Protein AF-A0A1L8MMV0-F1 (afdb_monomer)

Sequence (310 aa):
MKRKIFYLLPLNLLLIACTSPAQNTTNSSNKTDKILKTKTNSSSKQKNALQTKNQKKNEELYADILANYPNQYYSRSHAFCDINHDGIDELIIGKADFAEALYYLVNEQPTLLASSIVASAGGNRQGFTIFEDGKVLSSQWSSLSPMAESKVYQIPDNGGQAKIVASDEQYNIHDNDLSQVGITNTQTLNLAALTWLPAKTQASQSENPSAENPSPTNPSTEAYQTDVFPSAWQSDTKLRDGFYISFIENTEAADTHISQMTNMKETDVVVLPNGQAHAFLDWIRQTAPDGTTKNGLESNYQYWLENVKK

Nearest PDB structures (foldseek):
  5uam-assembly2_B  TM=3.014E-01  e=3.110E+00  Pseudoalteromonas sp. PLSV
  5uas-assembly2_B  TM=3.610E-01  e=5.436E+00  Pseudoalteromonas sp. PLSV

Structure (mmCIF, N/CA/C/O backbone):
data_AF-A0A1L8MMV0-F1
#
_entry.id   AF-A0A1L8MMV0-F1
#
loop_
_atom_site.group_PDB
_atom_site.id
_atom_site.type_symbol
_atom_site.label_atom_id
_atom_site.label_alt_id
_atom_site.label_comp_id
_atom_site.label_asym_id
_atom_site.label_entity_id
_atom_site.label_seq_id
_atom_site.pdbx_PDB_ins_code
_atom_site.Cartn_x
_atom_site.Cartn_y
_atom_site.Cartn_z
_atom_site.occupancy
_atom_site.B_iso_or_equiv
_atom_site.auth_seq_id
_atom_site.auth_comp_id
_atom_site.auth_asym_id
_atom_site.auth_atom_id
_atom_site.pdbx_PDB_model_num
ATOM 1 N N . MET A 1 1 ? 31.377 -2.016 53.555 1.00 44.31 1 MET A N 1
ATOM 2 C CA . MET A 1 1 ? 30.012 -1.993 54.127 1.00 44.31 1 MET A CA 1
ATOM 3 C C . MET A 1 1 ? 28.995 -1.667 53.039 1.00 44.31 1 MET A C 1
ATOM 5 O O . MET A 1 1 ? 28.848 -0.507 52.693 1.00 44.31 1 MET A O 1
ATOM 9 N N . LYS A 1 2 ? 28.324 -2.682 52.484 1.00 37.88 2 LYS A N 1
ATOM 10 C CA . LYS A 1 2 ? 27.044 -2.576 51.761 1.00 37.88 2 LYS A CA 1
ATOM 11 C C . LYS A 1 2 ? 26.313 -3.899 52.015 1.00 37.88 2 LYS A C 1
ATOM 13 O O . LYS A 1 2 ? 26.759 -4.941 51.545 1.00 37.88 2 LYS A O 1
ATOM 18 N N . ARG A 1 3 ? 25.288 -3.877 52.873 1.00 35.72 3 ARG A N 1
ATOM 19 C CA . ARG A 1 3 ? 24.469 -5.049 53.222 1.00 35.72 3 ARG A CA 1
ATOM 20 C C . ARG A 1 3 ? 23.542 -5.357 52.043 1.00 35.72 3 ARG A C 1
ATOM 22 O O . ARG A 1 3 ? 22.727 -4.516 51.686 1.00 35.72 3 ARG A O 1
ATOM 29 N N . LYS A 1 4 ? 23.685 -6.542 51.443 1.00 38.91 4 LYS A N 1
ATOM 30 C CA . LYS A 1 4 ? 22.712 -7.116 50.505 1.00 38.91 4 LYS A CA 1
ATOM 31 C C . LYS A 1 4 ? 21.657 -7.851 51.332 1.00 38.91 4 LYS A C 1
ATOM 33 O O . LYS A 1 4 ? 22.003 -8.757 52.084 1.00 38.91 4 LYS A O 1
ATOM 38 N N . ILE A 1 5 ? 20.406 -7.415 51.239 1.00 49.16 5 ILE A N 1
ATOM 39 C CA . ILE A 1 5 ? 19.260 -8.064 51.880 1.00 49.16 5 ILE A CA 1
ATOM 40 C C . ILE A 1 5 ? 18.741 -9.128 50.909 1.00 49.16 5 ILE A C 1
ATOM 42 O O . ILE A 1 5 ? 18.321 -8.809 49.801 1.00 49.16 5 ILE A O 1
ATOM 46 N N . PHE A 1 6 ? 18.833 -10.390 51.329 1.00 33.72 6 PHE A N 1
ATOM 47 C CA . PHE A 1 6 ? 18.152 -11.530 50.722 1.00 33.72 6 PHE A CA 1
ATOM 48 C C . PHE A 1 6 ? 16.671 -11.479 51.112 1.00 33.72 6 PHE A C 1
ATOM 50 O O . PHE A 1 6 ? 16.370 -11.417 52.303 1.00 33.72 6 PHE A O 1
ATOM 57 N N . TYR A 1 7 ? 15.762 -11.560 50.140 1.00 33.59 7 TYR A N 1
ATOM 58 C CA . TYR A 1 7 ? 14.366 -11.913 50.401 1.00 33.59 7 TYR A CA 1
ATOM 59 C C . TYR A 1 7 ? 14.099 -13.327 49.886 1.00 33.59 7 TYR A C 1
ATOM 61 O O . TYR A 1 7 ? 14.178 -13.607 48.692 1.00 33.59 7 TYR A O 1
ATOM 69 N N . LEU A 1 8 ? 13.842 -14.209 50.850 1.00 29.69 8 LEU A N 1
ATOM 70 C CA . LEU A 1 8 ? 13.370 -15.579 50.707 1.00 29.69 8 LEU A CA 1
ATOM 71 C C . LEU A 1 8 ? 11.849 -15.579 50.495 1.00 29.69 8 LEU A C 1
ATOM 73 O O . LEU A 1 8 ? 11.111 -14.910 51.217 1.00 29.69 8 LEU A O 1
ATOM 77 N N . LEU A 1 9 ? 11.414 -16.369 49.517 1.00 31.11 9 LEU A N 1
ATOM 78 C CA . LEU A 1 9 ? 10.031 -16.766 49.255 1.00 31.11 9 LEU A CA 1
ATOM 79 C C . LEU A 1 9 ? 9.467 -17.602 50.424 1.00 31.11 9 LEU A C 1
ATOM 81 O O . LEU A 1 9 ? 10.198 -18.448 50.945 1.00 31.11 9 LEU A O 1
ATOM 85 N N . PRO A 1 10 ? 8.157 -17.515 50.720 1.00 36.72 10 PRO A N 1
ATOM 86 C CA . PRO A 1 10 ? 7.435 -18.684 51.200 1.00 36.72 10 PRO A CA 1
ATOM 87 C C . PRO A 1 10 ? 6.373 -19.158 50.200 1.00 36.72 10 PRO A C 1
ATOM 89 O O . PRO A 1 10 ? 5.468 -18.437 49.784 1.00 36.72 10 PRO A O 1
ATOM 92 N N . LEU A 1 11 ? 6.540 -20.432 49.862 1.00 28.92 11 LEU A N 1
ATOM 93 C CA . LEU A 1 11 ? 5.623 -21.370 49.233 1.00 28.92 11 LEU A CA 1
ATOM 94 C C . LEU A 1 11 ? 4.359 -21.548 50.096 1.00 28.92 11 LEU A C 1
ATOM 96 O O . LEU A 1 11 ? 4.478 -21.799 51.293 1.00 28.92 11 LEU A O 1
ATOM 100 N N . ASN A 1 12 ? 3.168 -21.504 49.495 1.00 33.19 12 ASN A N 1
ATOM 101 C CA . ASN A 1 12 ? 1.961 -22.091 50.082 1.00 33.19 12 ASN A CA 1
ATOM 102 C C . ASN A 1 12 ? 1.292 -23.011 49.057 1.00 33.19 12 ASN A C 1
ATOM 104 O O . ASN A 1 12 ? 0.795 -22.576 48.022 1.00 33.19 12 ASN A O 1
ATOM 108 N N . LEU A 1 13 ? 1.335 -24.300 49.383 1.00 31.81 13 LEU A N 1
ATOM 109 C CA . LEU A 1 13 ? 0.700 -25.419 48.708 1.00 31.81 13 LEU A CA 1
ATOM 110 C C . LEU A 1 13 ? -0.523 -25.808 49.551 1.00 31.81 13 LEU A C 1
ATOM 112 O O . LEU A 1 13 ? -0.368 -26.054 50.746 1.00 31.81 13 LEU A O 1
ATOM 116 N N . LEU A 1 14 ? -1.710 -25.915 48.951 1.00 32.50 14 LEU A N 1
ATOM 117 C CA . LEU A 1 14 ? -2.819 -26.658 49.553 1.00 32.50 14 LEU A CA 1
ATOM 118 C C . LEU A 1 14 ? -3.436 -27.589 48.503 1.00 32.50 14 LEU A C 1
ATOM 120 O O . LEU A 1 14 ? -4.076 -27.154 47.551 1.00 32.50 14 LEU A O 1
ATOM 124 N N . LEU A 1 15 ? -3.188 -28.884 48.696 1.00 31.45 15 LEU A N 1
ATOM 125 C CA . LEU A 1 15 ? -3.858 -30.013 48.058 1.00 31.45 15 LEU A CA 1
ATOM 126 C C . LEU A 1 15 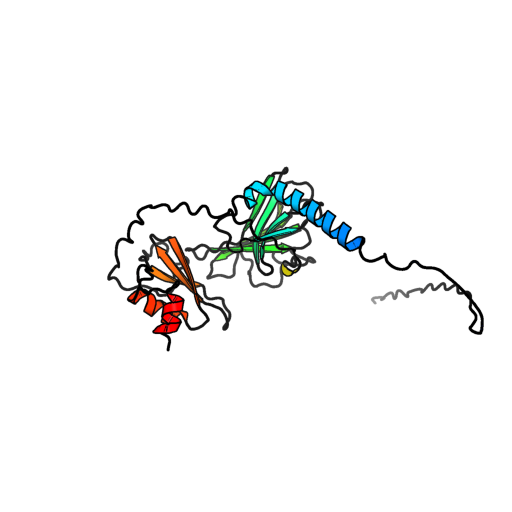? -5.048 -30.424 48.930 1.00 31.45 15 LEU A C 1
ATOM 128 O O . LEU A 1 15 ? -4.883 -30.577 50.138 1.00 31.45 15 LEU A O 1
ATOM 132 N N . ILE A 1 16 ? -6.193 -30.720 48.314 1.00 36.09 16 ILE A N 1
ATOM 133 C CA . ILE A 1 16 ? -7.154 -31.683 48.865 1.00 36.09 16 ILE A CA 1
ATOM 134 C C . ILE A 1 16 ? -7.522 -32.666 47.754 1.00 36.09 16 ILE A C 1
ATOM 136 O O . ILE A 1 16 ? -7.992 -32.284 46.685 1.00 36.09 16 ILE A O 1
ATOM 140 N N . ALA A 1 17 ? -7.269 -33.938 48.047 1.00 30.42 17 ALA A N 1
ATOM 141 C CA . ALA A 1 17 ? -7.649 -35.117 47.289 1.00 30.42 17 ALA A CA 1
ATOM 142 C C . ALA A 1 17 ? -8.754 -35.872 48.045 1.00 30.42 17 ALA A C 1
ATOM 144 O O . ALA A 1 17 ? -8.750 -35.853 49.271 1.00 30.42 17 ALA A O 1
ATOM 145 N N . CYS A 1 18 ? -9.607 -36.597 47.316 1.00 28.06 18 CYS A N 1
ATOM 146 C CA . CYS A 1 18 ? -10.287 -37.837 47.734 1.00 28.06 18 CYS A CA 1
ATOM 147 C C . CYS A 1 18 ? -10.508 -38.657 46.442 1.00 28.06 18 CYS A C 1
ATOM 149 O O . CYS A 1 18 ? -11.201 -38.187 45.545 1.00 28.06 18 CYS A O 1
ATOM 151 N N . THR A 1 19 ? -9.647 -39.630 46.120 1.00 30.36 19 THR A N 1
ATOM 152 C CA . THR A 1 19 ? -9.703 -41.081 46.436 1.00 30.36 19 THR A CA 1
ATOM 153 C C . THR A 1 19 ? -10.743 -41.901 45.645 1.00 30.36 19 THR A C 1
ATOM 155 O O . THR A 1 19 ? -11.949 -41.718 45.758 1.00 30.36 19 THR A O 1
ATOM 158 N N . SER A 1 20 ? -10.206 -42.832 44.844 1.00 37.84 20 SER A N 1
ATOM 159 C CA . SER A 1 20 ? -10.838 -43.882 44.011 1.00 37.84 20 SER A CA 1
ATOM 160 C C . SER A 1 20 ? -11.313 -45.101 44.852 1.00 37.84 20 SER A C 1
ATOM 162 O O . SER A 1 20 ? -11.036 -45.096 46.054 1.00 37.84 20 SER A O 1
ATOM 164 N N . PRO A 1 21 ? -11.951 -46.176 44.298 1.00 35.28 21 PRO A N 1
ATOM 165 C CA . PRO A 1 21 ? -11.226 -47.165 43.466 1.00 35.28 21 PRO A CA 1
ATOM 166 C C . PRO A 1 21 ? -12.006 -47.943 42.362 1.00 35.28 21 PRO A C 1
ATOM 168 O O . PRO A 1 21 ? -13.195 -48.212 42.453 1.00 35.28 21 PRO A O 1
ATOM 171 N N . ALA A 1 22 ? -11.224 -48.340 41.345 1.00 28.59 22 ALA A N 1
ATOM 172 C CA . ALA A 1 22 ? -11.123 -49.638 40.645 1.00 28.59 22 ALA A CA 1
ATOM 173 C C . ALA A 1 22 ? -12.346 -50.416 40.074 1.00 28.59 22 ALA A C 1
ATOM 175 O O . ALA A 1 22 ? -13.148 -50.988 40.796 1.00 28.59 22 ALA A O 1
ATOM 176 N N . GLN A 1 23 ? -12.322 -50.536 38.734 1.00 26.62 23 GLN A N 1
ATOM 177 C CA . GLN A 1 23 ? -12.350 -51.733 37.855 1.00 26.62 23 GLN A CA 1
ATOM 178 C C . GLN A 1 23 ? -13.329 -52.923 38.049 1.00 26.62 23 GLN A C 1
ATOM 180 O O . GLN A 1 23 ? -13.293 -53.609 39.060 1.00 26.62 23 GLN A O 1
ATOM 185 N N . ASN A 1 24 ? -13.983 -53.256 36.911 1.00 25.77 24 ASN A N 1
ATOM 186 C CA . ASN A 1 24 ? -14.279 -54.583 36.310 1.00 25.77 24 ASN A CA 1
ATOM 187 C C . ASN A 1 24 ? -15.136 -55.577 37.137 1.00 25.77 24 ASN A C 1
ATOM 189 O O . ASN A 1 24 ? -14.812 -55.917 38.259 1.00 25.77 24 ASN A O 1
ATOM 193 N N . THR A 1 25 ? -16.213 -56.205 36.644 1.00 23.14 25 THR A N 1
ATOM 194 C CA . THR A 1 25 ? -16.350 -56.958 35.384 1.00 23.14 25 THR A CA 1
ATOM 195 C C . THR A 1 25 ? -17.800 -57.473 35.235 1.00 23.14 25 THR A C 1
ATOM 197 O O . THR A 1 25 ? -18.485 -57.716 36.224 1.00 23.14 25 THR A O 1
ATOM 200 N N . THR A 1 26 ? -18.173 -57.753 33.979 1.00 22.88 26 THR A N 1
ATOM 201 C CA . THR A 1 26 ? -19.131 -58.767 33.466 1.00 22.88 26 THR A CA 1
ATOM 202 C C . THR A 1 26 ? -20.664 -58.612 33.552 1.00 22.88 26 THR A C 1
ATOM 204 O O . THR A 1 26 ? -21.280 -58.725 34.601 1.00 22.88 26 THR A O 1
ATOM 207 N N . ASN A 1 27 ? -21.226 -58.612 32.330 1.00 24.19 27 ASN A N 1
ATOM 208 C CA . ASN A 1 27 ? -22.403 -59.343 31.833 1.00 24.19 27 ASN A CA 1
ATOM 209 C C . ASN A 1 27 ? -23.814 -58.908 32.265 1.00 24.19 27 ASN A C 1
ATOM 211 O O . ASN A 1 27 ? -24.314 -59.311 33.303 1.00 24.19 27 ASN A O 1
ATOM 215 N N . SER A 1 28 ? -24.567 -58.318 31.331 1.00 23.92 28 SER A N 1
ATOM 216 C CA . SER A 1 28 ? -25.447 -59.076 30.418 1.00 23.92 28 SER A CA 1
ATOM 217 C C . SER A 1 28 ? -26.635 -58.233 29.936 1.00 23.92 28 SER A C 1
ATOM 219 O O . SER A 1 28 ? -27.318 -57.578 30.714 1.00 23.92 28 SER A O 1
ATOM 221 N N . SER A 1 29 ? -26.942 -58.406 28.651 1.00 24.19 29 SER A N 1
ATOM 222 C CA . SER A 1 29 ? -28.272 -58.331 28.032 1.00 24.19 29 SER A CA 1
ATOM 223 C C . SER A 1 29 ? -28.959 -56.972 27.794 1.00 24.19 29 SER A C 1
ATOM 225 O O . SER A 1 29 ? -29.489 -56.326 28.685 1.00 24.19 29 SER A O 1
ATOM 227 N N . ASN A 1 30 ? -29.091 -56.702 26.489 1.00 25.27 30 ASN A N 1
ATOM 228 C CA . ASN A 1 30 ? -30.337 -56.406 25.772 1.00 25.27 30 ASN A CA 1
ATOM 229 C C . ASN A 1 30 ? -31.003 -55.017 25.896 1.00 25.27 30 ASN A C 1
ATOM 231 O O . ASN A 1 30 ? -31.832 -54.778 26.763 1.00 25.27 30 ASN A O 1
ATOM 235 N N . LYS A 1 31 ? -30.829 -54.261 24.796 1.00 25.88 31 LYS A N 1
ATOM 236 C CA . LYS A 1 31 ? -31.851 -53.908 23.772 1.00 25.88 31 LYS A CA 1
ATOM 237 C C . LYS A 1 31 ? -32.202 -52.411 23.658 1.00 25.88 31 LYS A C 1
ATOM 239 O O . LYS A 1 31 ? -32.792 -51.859 24.573 1.00 25.88 31 LYS A O 1
ATOM 244 N N . THR A 1 32 ? -31.957 -51.878 22.442 1.00 28.02 32 THR A N 1
ATOM 245 C CA . THR A 1 32 ? -32.728 -50.841 21.691 1.00 28.02 32 THR A CA 1
ATOM 246 C C . THR A 1 32 ? -32.878 -49.457 22.357 1.00 28.02 32 THR A C 1
ATOM 248 O O . THR A 1 32 ? -33.314 -49.359 23.486 1.00 28.02 32 THR A O 1
ATOM 251 N N . ASP A 1 33 ? -32.553 -48.309 21.756 1.00 29.86 33 ASP A N 1
ATOM 252 C CA . ASP A 1 33 ? -32.829 -47.858 20.393 1.00 29.86 33 ASP A CA 1
ATOM 253 C C . ASP A 1 33 ? -31.989 -46.621 19.998 1.00 29.86 33 ASP A C 1
ATOM 255 O O . ASP A 1 33 ? -31.421 -45.914 20.828 1.00 29.86 33 ASP A O 1
ATOM 259 N N . LYS A 1 34 ? -31.952 -46.385 18.682 1.00 37.81 34 LYS A N 1
ATOM 260 C CA . LYS A 1 34 ? -31.501 -45.193 17.938 1.00 37.81 34 LYS A CA 1
ATOM 261 C C . LYS A 1 34 ? -31.513 -43.859 18.713 1.00 37.81 34 LYS A C 1
ATOM 263 O O . LYS A 1 34 ? -32.559 -43.433 19.180 1.00 37.81 34 LYS A O 1
ATOM 268 N N . ILE A 1 35 ? -30.401 -43.119 18.636 1.00 32.25 35 ILE A N 1
ATOM 269 C CA . ILE A 1 35 ? -30.240 -41.805 17.963 1.00 32.25 35 ILE A CA 1
ATOM 270 C C . ILE A 1 35 ? -28.797 -41.341 18.237 1.00 32.25 35 ILE A C 1
ATOM 272 O O . ILE A 1 35 ? -28.467 -40.892 19.328 1.00 32.25 35 ILE A O 1
ATOM 276 N N . LEU A 1 36 ? -27.918 -41.427 17.236 1.00 32.88 36 LEU A N 1
ATOM 277 C CA . LEU A 1 36 ? -26.656 -40.684 17.242 1.00 32.88 36 LEU A CA 1
ATOM 278 C C . LEU A 1 36 ? -26.294 -40.272 15.817 1.00 32.88 36 LEU A C 1
ATOM 280 O O . LEU A 1 36 ? -25.520 -40.941 15.144 1.00 32.88 36 LEU A O 1
ATOM 284 N N . LYS A 1 37 ? -26.872 -39.160 15.363 1.00 38.22 37 LYS A N 1
ATOM 285 C CA . LYS A 1 37 ? -26.311 -38.296 14.315 1.00 38.22 37 LYS A CA 1
ATOM 286 C C . LYS A 1 37 ? -26.897 -36.899 14.476 1.00 38.22 37 LYS A C 1
ATOM 288 O O . LYS A 1 37 ? -27.950 -36.650 13.917 1.00 38.22 37 LYS A O 1
ATOM 293 N N . THR A 1 38 ? -26.216 -36.031 15.226 1.00 32.59 38 THR A N 1
ATOM 294 C CA . THR A 1 38 ? -26.135 -34.571 14.992 1.00 32.59 38 THR A CA 1
ATOM 295 C C . THR A 1 38 ? -25.439 -33.913 16.178 1.00 32.59 38 THR A C 1
ATOM 297 O O . THR A 1 38 ? -26.082 -33.657 17.190 1.00 32.59 38 THR A O 1
ATOM 300 N N . LYS A 1 39 ? -24.140 -33.616 16.058 1.00 34.44 39 LYS A N 1
ATOM 301 C CA . LYS A 1 39 ? -23.473 -32.540 16.815 1.00 34.44 39 LYS A CA 1
ATOM 302 C C . LYS A 1 39 ? -22.095 -32.237 16.212 1.00 34.44 39 LYS A C 1
ATOM 304 O O . LYS A 1 39 ? -21.070 -32.429 16.845 1.00 34.44 39 LYS A O 1
ATOM 309 N N . THR A 1 40 ? -22.087 -31.767 14.963 1.00 31.89 40 THR A N 1
ATOM 310 C CA . THR A 1 40 ? -20.884 -31.141 14.371 1.00 31.89 40 THR A CA 1
ATOM 311 C C . THR A 1 40 ? -21.160 -30.118 13.258 1.00 31.89 40 THR A C 1
ATOM 313 O O . THR A 1 40 ? -20.219 -29.534 12.743 1.00 31.89 40 THR A O 1
ATOM 316 N N . ASN A 1 41 ? -22.426 -29.817 12.926 1.00 36.22 41 ASN A N 1
ATOM 317 C CA . ASN A 1 41 ? -22.775 -28.919 11.806 1.00 36.22 41 ASN A CA 1
ATOM 318 C C . ASN A 1 41 ? -23.399 -27.569 12.219 1.00 36.22 41 ASN A C 1
ATOM 320 O O . ASN A 1 41 ? -23.820 -26.809 11.350 1.00 36.22 41 ASN A O 1
ATOM 324 N N . SER A 1 42 ? -23.508 -27.256 13.515 1.00 37.59 42 SER A N 1
ATOM 325 C CA . SER A 1 42 ? -24.147 -26.010 13.980 1.00 37.59 42 SER A CA 1
ATOM 326 C C . SER A 1 42 ? -23.172 -24.841 14.161 1.00 37.59 42 SER A C 1
ATOM 328 O O . SER A 1 42 ? -23.544 -23.709 13.864 1.00 37.59 42 SER A O 1
ATOM 330 N N . SER A 1 43 ? -21.923 -25.086 14.582 1.00 44.69 43 SER A N 1
ATOM 331 C CA . SER A 1 43 ? -20.954 -24.010 14.855 1.00 44.69 43 SER A CA 1
ATOM 332 C C . SER A 1 43 ? -20.370 -23.384 13.585 1.00 44.69 43 SER A C 1
ATOM 334 O O . SER A 1 43 ? -20.236 -22.166 13.518 1.00 44.69 43 SER A O 1
ATOM 336 N N . SER A 1 44 ? -20.083 -24.180 12.551 1.00 40.25 44 SER A N 1
ATOM 337 C CA . SER A 1 44 ? -19.590 -23.683 11.257 1.00 40.25 44 SER A CA 1
ATOM 338 C C . SER A 1 44 ? -20.656 -22.885 10.507 1.00 40.25 44 SER A C 1
ATOM 340 O O . SER A 1 44 ? -20.365 -21.847 9.924 1.00 40.25 44 SER A O 1
ATOM 342 N N . LYS A 1 45 ? -21.920 -23.315 10.585 1.00 44.12 45 LYS A N 1
ATOM 343 C CA . LYS A 1 45 ? -23.042 -22.649 9.912 1.00 44.12 45 LYS A CA 1
ATOM 344 C C . LYS A 1 45 ? -23.384 -21.296 10.547 1.00 44.12 45 LYS A C 1
ATOM 346 O O . LYS A 1 45 ? -23.699 -20.357 9.824 1.00 44.12 45 LYS A O 1
ATOM 351 N N . GLN A 1 46 ? -23.282 -21.182 11.875 1.00 52.62 46 GLN A N 1
ATOM 352 C CA . GLN A 1 46 ? -23.468 -19.913 12.589 1.00 52.62 46 GLN A CA 1
ATOM 353 C C . GLN A 1 46 ? -22.284 -18.953 12.414 1.00 52.62 46 GLN A C 1
ATOM 355 O O . GLN A 1 46 ? -22.516 -17.767 12.193 1.00 52.62 46 GLN A O 1
ATOM 360 N N . LYS A 1 47 ? -21.037 -19.448 12.450 1.00 57.69 47 LYS A N 1
ATOM 361 C CA . LYS A 1 47 ? -19.846 -18.623 12.179 1.00 57.69 47 LYS A CA 1
ATOM 362 C C . LYS A 1 47 ? -19.849 -18.070 10.753 1.00 57.69 47 LYS A C 1
ATOM 364 O O . LYS A 1 47 ? -19.666 -16.871 10.585 1.00 57.69 47 LYS A O 1
ATOM 369 N N . ASN A 1 48 ? -20.173 -18.902 9.760 1.00 62.72 48 ASN A N 1
ATOM 370 C CA . ASN A 1 48 ? -20.286 -18.455 8.371 1.00 62.72 48 ASN A CA 1
ATOM 371 C C . ASN A 1 48 ? -21.413 -17.426 8.195 1.00 62.72 48 ASN A C 1
ATOM 373 O O . ASN A 1 48 ? -21.215 -16.418 7.532 1.00 62.72 48 ASN A O 1
ATOM 377 N N . ALA A 1 49 ? -22.577 -17.626 8.826 1.00 62.19 49 ALA A N 1
ATOM 378 C CA . ALA A 1 49 ? -23.683 -16.671 8.731 1.00 62.19 49 ALA A CA 1
ATOM 379 C C . ALA A 1 49 ? -23.358 -15.301 9.358 1.00 62.19 49 ALA A C 1
ATOM 381 O O . ALA A 1 49 ? -23.754 -14.274 8.808 1.00 62.19 49 ALA A O 1
ATOM 382 N N . LEU A 1 50 ? -22.638 -15.276 10.487 1.00 67.62 50 LEU A N 1
ATOM 383 C CA . LEU A 1 50 ? -22.199 -14.035 11.130 1.00 67.62 50 LEU A CA 1
ATOM 384 C C . LEU A 1 50 ? -21.117 -13.324 10.305 1.00 67.62 50 LEU A C 1
ATOM 386 O O . LEU A 1 50 ? -21.235 -12.125 10.077 1.00 67.62 50 LEU A O 1
ATOM 390 N N . GLN A 1 51 ? -20.131 -14.065 9.789 1.00 67.19 51 GLN A N 1
ATOM 391 C CA . GLN A 1 51 ? -19.103 -13.517 8.896 1.00 67.19 51 GLN A CA 1
ATOM 392 C C . GLN A 1 51 ? -19.716 -12.907 7.632 1.00 67.19 51 GLN A C 1
ATOM 394 O O . GLN A 1 51 ? -19.408 -11.772 7.294 1.00 67.19 51 GLN A O 1
ATOM 399 N N . THR A 1 52 ? -20.662 -13.595 6.982 1.00 71.44 52 THR A N 1
ATOM 400 C CA . THR A 1 52 ? -21.365 -13.048 5.809 1.00 71.44 52 THR A CA 1
ATOM 401 C C . THR A 1 52 ? -22.191 -11.803 6.149 1.00 71.44 52 THR A C 1
ATOM 403 O O . THR A 1 52 ? -22.315 -10.903 5.320 1.00 71.44 52 THR A O 1
ATOM 406 N N . LYS A 1 53 ? -22.777 -11.725 7.351 1.00 74.50 53 LYS A N 1
ATOM 407 C CA . LYS A 1 53 ? -23.534 -10.543 7.787 1.00 74.50 53 LYS A CA 1
ATOM 408 C C . LYS A 1 53 ? -22.616 -9.340 8.024 1.00 74.50 53 LYS A C 1
ATOM 410 O O . LYS A 1 53 ? -22.953 -8.249 7.575 1.00 74.50 53 LYS A O 1
ATOM 415 N N . ASN A 1 54 ? -21.479 -9.547 8.687 1.00 80.88 54 ASN A N 1
ATOM 416 C CA . ASN A 1 54 ? -20.492 -8.493 8.929 1.00 80.88 54 ASN A CA 1
ATOM 417 C C . ASN A 1 54 ? -19.875 -8.012 7.615 1.00 80.88 54 ASN A C 1
ATOM 419 O O . ASN A 1 54 ? -19.875 -6.817 7.356 1.00 80.88 54 ASN A O 1
ATOM 423 N N . GLN A 1 55 ? -19.506 -8.939 6.727 1.00 82.56 55 GLN A N 1
ATOM 424 C CA . GLN A 1 55 ? -19.035 -8.605 5.386 1.00 82.56 55 GLN A CA 1
ATOM 425 C C . GLN A 1 55 ? -20.028 -7.704 4.639 1.00 82.56 55 GLN A C 1
ATOM 427 O O . GLN A 1 55 ? -19.625 -6.681 4.106 1.00 82.56 55 GLN A O 1
ATOM 432 N N . LYS A 1 56 ? -21.327 -8.038 4.621 1.00 82.88 56 LYS A N 1
ATOM 433 C CA . LYS A 1 56 ? -22.338 -7.197 3.953 1.00 82.88 56 LYS A CA 1
ATOM 434 C C . LYS A 1 56 ? -22.431 -5.796 4.551 1.00 82.88 56 LYS A C 1
ATOM 436 O O . LYS A 1 56 ? -22.496 -4.834 3.800 1.00 82.88 56 LYS A O 1
ATOM 441 N N . LYS A 1 57 ? -22.411 -5.687 5.883 1.00 90.44 57 LYS A N 1
ATOM 442 C CA . LYS A 1 57 ? -22.406 -4.391 6.574 1.00 90.44 57 LYS A CA 1
ATOM 443 C C . LYS A 1 57 ? -21.182 -3.560 6.169 1.00 90.44 57 LYS A C 1
ATOM 445 O O . LYS A 1 57 ? -21.316 -2.374 5.899 1.00 90.44 57 LYS A O 1
ATOM 450 N N . ASN A 1 58 ? -20.006 -4.175 6.094 1.00 88.62 58 ASN A N 1
ATOM 451 C CA . ASN A 1 58 ? -18.785 -3.469 5.712 1.00 88.62 58 ASN A CA 1
ATOM 452 C C . ASN A 1 58 ? -18.793 -3.089 4.224 1.00 88.62 58 ASN A C 1
ATOM 454 O O . ASN A 1 58 ? -18.429 -1.972 3.874 1.00 88.62 58 ASN A O 1
ATOM 458 N N . GLU A 1 59 ? -19.279 -3.972 3.346 1.00 87.75 59 GLU A N 1
ATOM 459 C CA . GLU A 1 59 ? -19.484 -3.654 1.928 1.00 87.75 59 GLU A CA 1
ATOM 460 C C . GLU A 1 59 ? -20.435 -2.460 1.738 1.00 87.75 59 GLU A C 1
ATOM 462 O O . GLU A 1 59 ? -20.231 -1.679 0.815 1.00 87.75 59 GLU A O 1
ATOM 467 N N . GLU A 1 60 ? -21.444 -2.294 2.601 1.00 89.94 60 GLU A N 1
ATOM 468 C CA . GLU A 1 60 ? -22.331 -1.121 2.604 1.00 89.94 60 GLU A CA 1
ATOM 469 C C . GLU A 1 60 ? -21.604 0.152 3.066 1.00 89.94 60 GLU A C 1
ATOM 471 O O . GLU A 1 60 ? -21.735 1.189 2.420 1.00 89.94 60 GLU A O 1
ATOM 476 N N . LEU A 1 61 ? -20.801 0.077 4.135 1.00 90.69 61 LEU A N 1
ATOM 477 C CA . LEU A 1 61 ? -20.035 1.220 4.656 1.00 90.69 61 LEU A CA 1
ATOM 478 C C . LEU A 1 61 ? -19.002 1.748 3.650 1.00 90.69 61 LEU A C 1
ATOM 480 O O . LEU A 1 61 ? -18.788 2.953 3.563 1.00 90.69 61 LEU A O 1
ATOM 484 N N . TYR A 1 62 ? -18.388 0.857 2.870 1.00 89.81 62 TYR A N 1
ATOM 485 C CA . TYR A 1 62 ? -17.348 1.193 1.895 1.00 89.81 62 TYR A CA 1
ATOM 486 C C . TYR A 1 62 ? -17.822 1.122 0.434 1.00 89.81 62 TYR A C 1
ATOM 488 O O . TYR A 1 62 ? -16.997 1.067 -0.484 1.00 89.81 62 TYR A O 1
ATOM 496 N N . ALA A 1 63 ? -19.138 1.125 0.200 1.00 86.94 63 ALA A N 1
ATOM 497 C CA . ALA A 1 63 ? -19.732 0.859 -1.110 1.00 86.94 63 ALA A CA 1
ATOM 498 C C . ALA A 1 63 ? -19.165 1.746 -2.230 1.00 86.94 63 ALA A C 1
ATOM 500 O O . ALA A 1 63 ? -18.860 1.235 -3.306 1.00 86.94 63 ALA A O 1
ATOM 501 N N . ASP A 1 64 ? -18.958 3.040 -1.970 1.00 82.56 64 ASP A N 1
ATOM 502 C CA . ASP A 1 64 ? -18.460 3.991 -2.972 1.00 82.56 64 ASP A CA 1
ATOM 503 C C . ASP A 1 64 ? -17.031 3.675 -3.434 1.00 82.56 64 ASP A C 1
ATOM 505 O O . ASP A 1 64 ? -16.730 3.759 -4.628 1.00 82.56 64 ASP A O 1
ATOM 509 N N . ILE A 1 65 ? -16.161 3.264 -2.505 1.00 87.12 65 ILE A N 1
ATOM 510 C CA . ILE A 1 65 ? -14.781 2.860 -2.807 1.00 87.12 65 ILE A CA 1
ATOM 511 C C . ILE A 1 65 ? -14.777 1.537 -3.575 1.00 87.12 65 ILE A C 1
ATOM 513 O O . ILE A 1 65 ? -14.056 1.393 -4.560 1.00 87.12 65 ILE A O 1
ATOM 517 N N . LEU A 1 66 ? -15.609 0.578 -3.160 1.00 84.38 66 LEU A N 1
ATOM 518 C CA . LEU A 1 66 ? -15.691 -0.741 -3.792 1.00 84.38 66 LEU A CA 1
ATOM 519 C C . LEU A 1 66 ? -16.329 -0.689 -5.187 1.00 84.38 66 LEU A C 1
ATOM 521 O O . LEU A 1 66 ? -15.944 -1.462 -6.065 1.00 84.38 66 LEU A O 1
ATOM 525 N N . ALA A 1 67 ? -17.288 0.213 -5.407 1.00 76.38 67 ALA A N 1
ATOM 526 C CA . ALA A 1 67 ? -17.909 0.435 -6.709 1.00 76.38 67 ALA A CA 1
ATOM 527 C C . ALA A 1 67 ? -16.940 1.103 -7.693 1.00 76.38 67 ALA A C 1
ATOM 529 O O . ALA A 1 67 ? -16.910 0.738 -8.867 1.00 76.38 67 ALA A O 1
ATOM 530 N N . ASN A 1 68 ? -16.121 2.035 -7.201 1.00 75.19 68 ASN A N 1
ATOM 531 C CA . ASN A 1 68 ? -15.181 2.817 -8.001 1.00 75.19 68 ASN A CA 1
ATOM 532 C C . ASN A 1 68 ? -13.734 2.414 -7.730 1.00 75.19 68 ASN A C 1
ATOM 534 O O . ASN A 1 68 ? -12.876 3.292 -7.647 1.00 75.19 68 ASN A O 1
ATOM 538 N N . TYR A 1 69 ? -13.494 1.104 -7.566 1.00 70.81 69 TYR A N 1
ATOM 539 C CA . TYR A 1 69 ? -12.190 0.526 -7.235 1.00 70.81 69 TYR A CA 1
ATOM 540 C C . TYR A 1 69 ? -11.072 1.300 -7.942 1.00 70.81 69 TYR A C 1
ATOM 542 O O . TYR A 1 69 ? -10.987 1.205 -9.173 1.00 70.81 69 TYR A O 1
ATOM 550 N N . PRO A 1 70 ? -10.273 2.110 -7.220 1.00 65.62 70 PRO A N 1
ATOM 551 C CA . PRO A 1 70 ? -9.416 3.071 -7.895 1.00 65.62 70 PRO A CA 1
ATOM 552 C C . PRO A 1 70 ? -8.443 2.373 -8.840 1.00 65.62 70 PRO A C 1
ATOM 554 O O . PRO A 1 70 ? -7.784 1.409 -8.458 1.00 65.62 70 PRO A O 1
ATOM 557 N N . ASN A 1 71 ? -8.346 2.862 -10.080 1.00 61.38 71 ASN A N 1
ATOM 558 C CA . ASN A 1 71 ? -7.498 2.255 -11.116 1.00 61.38 71 ASN A CA 1
ATOM 559 C C . ASN A 1 71 ? -6.009 2.234 -10.735 1.00 61.38 71 ASN A C 1
ATOM 561 O O . ASN A 1 71 ? -5.243 1.483 -11.323 1.00 61.38 71 ASN A O 1
ATOM 565 N N . GLN A 1 72 ? -5.607 3.044 -9.752 1.00 58.59 72 GLN A N 1
ATOM 566 C CA . GLN A 1 72 ? -4.259 3.045 -9.185 1.00 58.59 72 GLN A CA 1
ATOM 567 C C . GLN A 1 72 ? -3.926 1.793 -8.350 1.00 58.59 72 GLN A C 1
ATOM 569 O O . GLN A 1 72 ? -2.770 1.625 -7.972 1.00 58.59 72 GLN A O 1
ATOM 574 N N . TYR A 1 73 ? -4.916 0.950 -8.031 1.00 69.56 73 TYR A N 1
ATOM 575 C CA . TYR A 1 73 ? -4.749 -0.259 -7.225 1.00 69.56 73 TYR A CA 1
ATOM 576 C C . TYR A 1 73 ? -4.741 -1.519 -8.102 1.00 69.56 73 TYR A C 1
ATOM 578 O O . TYR A 1 73 ? -5.731 -1.846 -8.766 1.00 69.56 73 TYR A O 1
ATOM 586 N N . TYR A 1 74 ? -3.628 -2.249 -8.081 1.00 69.94 74 TYR A N 1
ATOM 587 C CA . TYR A 1 74 ? -3.350 -3.396 -8.944 1.00 69.94 74 TYR A CA 1
ATOM 588 C C . TYR A 1 74 ? -3.967 -4.697 -8.430 1.00 69.94 74 TYR A C 1
ATOM 590 O O . TYR A 1 74 ? -4.423 -5.519 -9.223 1.00 69.94 74 TYR A O 1
ATOM 598 N N . SER A 1 75 ? -4.028 -4.893 -7.109 1.00 73.44 75 SER A N 1
ATOM 599 C CA . SER A 1 75 ? -4.411 -6.179 -6.506 1.00 73.44 75 SER A CA 1
ATOM 600 C C . SER A 1 75 ? -5.874 -6.568 -6.735 1.00 73.44 75 SER A C 1
ATOM 602 O O . SER A 1 75 ? -6.234 -7.726 -6.508 1.00 73.44 75 SER A O 1
ATOM 604 N N . ARG A 1 76 ? -6.730 -5.616 -7.161 1.00 80.88 76 ARG A N 1
ATOM 605 C CA . ARG A 1 76 ? -8.171 -5.801 -7.457 1.00 80.88 76 ARG A CA 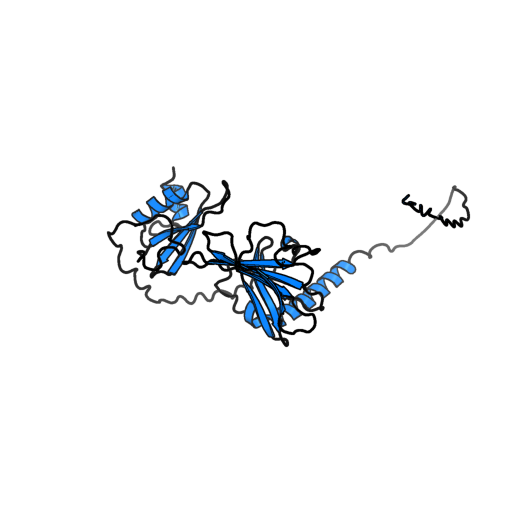1
ATOM 606 C C . ARG A 1 76 ? -8.884 -6.702 -6.430 1.00 80.88 76 ARG A C 1
ATOM 608 O O . ARG A 1 76 ? -9.757 -7.492 -6.783 1.00 80.88 76 ARG A O 1
ATOM 615 N N . SER A 1 77 ? -8.502 -6.603 -5.159 1.00 89.56 77 SER A N 1
ATOM 616 C CA . SER A 1 77 ? -9.053 -7.368 -4.039 1.00 89.56 77 SER A CA 1
ATOM 617 C C . SER A 1 77 ? -8.900 -6.597 -2.726 1.00 89.56 77 SER A C 1
ATOM 619 O O . SER A 1 77 ? -8.145 -5.619 -2.653 1.00 89.56 77 SER A O 1
ATOM 621 N N . HIS A 1 78 ? -9.735 -6.936 -1.745 1.00 94.31 78 HIS A N 1
ATOM 622 C CA . HIS A 1 78 ? -9.820 -6.251 -0.456 1.00 94.31 78 HIS A CA 1
ATOM 623 C C . HIS A 1 78 ? -10.087 -7.219 0.690 1.00 94.31 78 HIS A C 1
ATOM 625 O O . HIS A 1 78 ? -10.595 -8.317 0.483 1.00 94.31 78 HIS A O 1
ATOM 631 N N . ALA A 1 79 ? -9.792 -6.784 1.906 1.00 96.81 79 ALA A N 1
ATOM 632 C CA . ALA A 1 79 ? -10.159 -7.450 3.141 1.00 96.81 79 ALA A CA 1
ATOM 633 C C . ALA A 1 79 ? -10.759 -6.439 4.126 1.00 96.81 79 ALA A C 1
ATOM 635 O O . ALA A 1 79 ? -10.514 -5.236 4.029 1.00 96.81 79 ALA A O 1
ATOM 636 N N . PHE A 1 80 ? -11.530 -6.959 5.077 1.00 97.44 80 PHE A N 1
ATOM 637 C CA . PHE A 1 80 ? -12.053 -6.204 6.210 1.00 97.44 80 PHE A CA 1
ATOM 638 C C . PHE A 1 80 ? -11.403 -6.712 7.493 1.00 97.44 80 PHE A C 1
ATOM 640 O O . PHE A 1 80 ? -11.318 -7.929 7.688 1.00 97.44 80 PHE A O 1
ATOM 647 N N . CYS A 1 81 ? -10.926 -5.798 8.333 1.00 96.50 81 CYS A N 1
ATOM 648 C CA . CYS A 1 81 ? -10.279 -6.125 9.599 1.00 96.50 81 CYS A CA 1
ATOM 649 C C . CYS A 1 81 ? -10.471 -4.985 10.601 1.00 96.50 81 CYS A C 1
ATOM 651 O O . CYS A 1 81 ? -10.151 -3.856 10.269 1.00 96.50 81 CYS A O 1
ATOM 653 N N . ASP A 1 82 ? -10.938 -5.289 11.808 1.00 96.69 82 ASP A N 1
ATOM 654 C CA . ASP A 1 82 ? -10.979 -4.382 12.964 1.00 96.69 82 ASP A CA 1
ATOM 655 C C . ASP A 1 82 ? -9.570 -4.226 13.568 1.00 96.69 82 ASP A C 1
ATOM 657 O O . ASP A 1 82 ? -9.131 -5.031 14.401 1.00 96.69 82 ASP A O 1
ATOM 661 N N . ILE A 1 83 ? -8.818 -3.246 13.057 1.00 96.00 83 ILE A N 1
ATOM 662 C CA . ILE A 1 83 ? -7.394 -3.039 13.356 1.00 96.00 83 ILE A CA 1
ATOM 663 C C . ILE A 1 83 ? -7.225 -2.362 14.723 1.00 96.00 83 ILE A C 1
ATOM 665 O O . ILE A 1 83 ? -6.257 -2.650 15.423 1.00 96.00 83 ILE A O 1
ATOM 669 N N . ASN A 1 84 ? -8.131 -1.459 15.110 1.00 95.25 84 ASN A N 1
ATOM 670 C CA . ASN A 1 84 ? -8.089 -0.746 16.396 1.00 95.25 84 ASN A CA 1
ATOM 671 C C . ASN A 1 84 ? -8.928 -1.407 17.507 1.00 95.25 84 ASN A C 1
ATOM 673 O O . ASN A 1 84 ? -8.873 -0.955 18.648 1.00 95.25 84 ASN A O 1
ATOM 677 N N . HIS A 1 85 ? -9.638 -2.494 17.208 1.00 95.00 85 HIS A N 1
ATOM 678 C CA . HIS A 1 85 ? -10.464 -3.257 18.148 1.00 95.00 85 HIS A CA 1
ATOM 679 C C . HIS A 1 85 ? -11.671 -2.482 18.696 1.00 95.00 85 HIS A C 1
ATOM 681 O O . HIS A 1 85 ? -12.086 -2.699 19.842 1.00 95.00 85 HIS A O 1
ATOM 687 N N . ASP A 1 86 ? -12.250 -1.595 17.887 1.00 93.62 86 ASP A N 1
ATOM 688 C CA . ASP A 1 86 ? -13.440 -0.819 18.250 1.00 93.62 86 ASP A CA 1
ATOM 689 C C . ASP A 1 86 ? -14.765 -1.497 17.839 1.00 93.62 86 ASP A C 1
ATOM 691 O O . ASP A 1 86 ? -15.858 -1.043 18.202 1.00 93.62 86 ASP A O 1
ATOM 695 N N . GLY A 1 87 ? -14.682 -2.642 17.153 1.00 92.44 87 GLY A N 1
ATOM 696 C CA . GLY A 1 87 ? -15.820 -3.405 16.649 1.00 92.44 87 GLY A CA 1
ATOM 697 C C . GLY A 1 87 ? -16.315 -2.968 15.267 1.00 92.44 87 GLY A C 1
ATOM 698 O O . GLY A 1 87 ? -17.377 -3.439 14.828 1.00 92.44 87 GLY A O 1
ATOM 699 N N . ILE A 1 88 ? -15.590 -2.080 14.587 1.00 92.75 88 ILE A N 1
ATOM 700 C CA . ILE A 1 88 ? -15.805 -1.659 13.205 1.00 92.75 88 ILE A CA 1
ATOM 701 C C . ILE A 1 88 ? -14.593 -2.106 12.388 1.00 92.75 88 ILE A C 1
ATOM 703 O O . ILE A 1 88 ? -13.458 -1.804 12.714 1.00 92.75 88 ILE A O 1
ATOM 707 N N . ASP A 1 89 ? -14.833 -2.840 11.302 1.00 96.69 89 ASP A N 1
ATOM 708 C CA . ASP A 1 89 ? -13.732 -3.261 10.441 1.00 96.69 89 ASP A CA 1
ATOM 709 C C . ASP A 1 89 ? -13.279 -2.110 9.524 1.00 96.69 89 ASP A C 1
ATOM 711 O O . ASP A 1 89 ? -14.101 -1.516 8.818 1.00 96.69 89 ASP A O 1
ATOM 715 N N . GLU A 1 90 ? -11.970 -1.876 9.441 1.00 97.69 90 GLU A N 1
ATOM 716 C CA . GLU A 1 90 ? -11.342 -1.091 8.380 1.00 97.69 90 GLU A CA 1
ATOM 717 C C . GLU A 1 90 ? -11.325 -1.839 7.041 1.00 97.69 90 GLU A C 1
ATOM 719 O O . GLU A 1 90 ? -11.318 -3.073 6.978 1.00 97.69 90 GLU A O 1
ATOM 724 N N . LEU A 1 91 ? -11.246 -1.080 5.943 1.00 97.50 91 LEU A N 1
ATOM 725 C CA . LEU A 1 91 ? -11.060 -1.610 4.594 1.00 97.50 91 LEU A CA 1
ATOM 726 C C . LEU A 1 91 ? -9.580 -1.570 4.203 1.00 97.50 91 LEU A C 1
ATOM 728 O O . LEU A 1 91 ? -8.976 -0.500 4.102 1.00 97.50 91 LEU A O 1
ATOM 732 N N . ILE A 1 92 ? -9.035 -2.735 3.862 1.00 97.56 92 ILE A N 1
ATOM 733 C CA . ILE A 1 92 ? -7.698 -2.886 3.284 1.00 97.56 92 ILE A CA 1
ATOM 734 C C . ILE A 1 92 ? -7.853 -3.288 1.819 1.00 97.56 92 ILE A C 1
ATOM 736 O O . ILE A 1 92 ? -8.455 -4.316 1.522 1.00 97.56 92 ILE A O 1
ATOM 740 N N . ILE A 1 93 ? -7.285 -2.513 0.897 1.00 93.62 93 ILE A N 1
ATOM 741 C CA . ILE A 1 93 ? -7.137 -2.892 -0.515 1.00 93.62 93 ILE A CA 1
ATOM 742 C C . ILE A 1 93 ? -5.728 -3.447 -0.707 1.00 93.62 93 ILE A C 1
ATOM 744 O O . ILE A 1 93 ? -4.761 -2.828 -0.266 1.00 93.62 93 ILE A O 1
ATOM 748 N N . GLY A 1 94 ? -5.597 -4.606 -1.348 1.00 90.25 94 GLY A N 1
ATOM 749 C CA . GLY A 1 94 ? -4.316 -5.295 -1.486 1.00 90.25 94 GLY A CA 1
ATOM 750 C C . GLY A 1 94 ? -4.492 -6.796 -1.675 1.00 90.25 94 GLY A C 1
ATOM 751 O O . GLY A 1 94 ? -5.513 -7.235 -2.195 1.00 90.25 94 GLY A O 1
ATOM 752 N N . LYS A 1 95 ? -3.503 -7.568 -1.230 1.00 89.50 95 LYS A N 1
ATOM 753 C CA . LYS A 1 95 ? -3.448 -9.033 -1.268 1.00 89.50 95 LYS A CA 1
ATOM 754 C C . LYS A 1 95 ? -2.653 -9.576 -0.070 1.00 89.50 95 LYS A C 1
ATOM 756 O O . LYS A 1 95 ? -2.109 -8.822 0.731 1.00 89.50 95 LYS A O 1
ATOM 761 N N . ALA A 1 96 ? -2.576 -10.901 0.047 1.00 84.81 96 ALA A N 1
ATOM 762 C CA . ALA A 1 96 ? -2.016 -11.614 1.203 1.00 84.81 96 ALA A CA 1
ATOM 763 C C . ALA A 1 96 ? -0.584 -11.218 1.619 1.00 84.81 96 ALA A C 1
ATOM 765 O O . ALA A 1 96 ? -0.212 -11.432 2.769 1.00 84.81 96 ALA A O 1
ATOM 766 N N . ASP A 1 97 ? 0.213 -10.665 0.711 1.00 83.56 97 ASP A N 1
ATOM 767 C CA . ASP A 1 97 ? 1.605 -10.259 0.919 1.00 83.56 97 ASP A CA 1
ATOM 768 C C . ASP A 1 97 ? 1.816 -8.735 0.853 1.00 83.56 97 ASP A C 1
ATOM 770 O O . ASP A 1 97 ? 2.924 -8.271 1.116 1.00 83.56 97 ASP A O 1
ATOM 774 N N . PHE A 1 98 ? 0.791 -7.945 0.508 1.00 84.00 98 PHE A N 1
ATOM 775 C CA . PHE A 1 98 ? 0.957 -6.514 0.249 1.00 84.00 98 PHE A CA 1
ATOM 776 C C . PHE A 1 98 ? -0.340 -5.710 0.396 1.00 84.00 98 PHE A C 1
ATOM 778 O O . PHE A 1 98 ? -1.368 -6.064 -0.180 1.00 84.00 98 PHE A O 1
ATOM 785 N N . ALA A 1 99 ? -0.277 -4.581 1.106 1.00 90.69 99 ALA A N 1
ATOM 786 C CA . ALA A 1 99 ? -1.374 -3.623 1.212 1.00 90.69 99 ALA A CA 1
ATOM 787 C C . ALA A 1 99 ? -1.120 -2.397 0.315 1.00 90.69 99 ALA A C 1
ATOM 789 O O . ALA A 1 99 ? -0.066 -1.761 0.367 1.00 90.69 99 ALA A O 1
ATOM 790 N N . GLU A 1 100 ? -2.110 -2.051 -0.505 1.00 88.50 100 GLU A N 1
ATOM 791 C CA . GLU A 1 100 ? -2.077 -0.920 -1.438 1.00 88.50 100 GLU A CA 1
ATOM 792 C C . GLU A 1 100 ? -2.785 0.313 -0.884 1.00 88.50 100 GLU A C 1
ATOM 794 O O . GLU A 1 100 ? -2.353 1.435 -1.143 1.00 88.50 100 GLU A O 1
ATOM 799 N N . ALA A 1 101 ? -3.847 0.123 -0.101 1.00 93.88 101 ALA A N 1
ATOM 800 C CA . ALA A 1 101 ? -4.511 1.209 0.604 1.00 93.88 101 ALA A CA 1
ATOM 801 C C . ALA A 1 101 ? -5.210 0.739 1.873 1.00 93.88 101 ALA A C 1
ATOM 803 O O . ALA A 1 101 ? -5.672 -0.399 1.964 1.00 93.88 101 ALA A O 1
ATOM 804 N N . LEU A 1 102 ? -5.317 1.657 2.827 1.00 97.31 102 LEU A N 1
ATOM 805 C CA . LEU A 1 102 ? -6.048 1.487 4.070 1.00 97.31 102 LEU A CA 1
ATOM 806 C C . LEU A 1 102 ? -7.059 2.622 4.228 1.00 97.31 102 LEU A C 1
ATOM 808 O O . LEU A 1 102 ? -6.682 3.797 4.260 1.00 97.31 102 LEU A O 1
ATOM 812 N N . TYR A 1 103 ? -8.330 2.256 4.362 1.00 96.81 103 TYR A N 1
ATOM 813 C CA . TYR A 1 103 ? -9.430 3.165 4.647 1.00 96.81 103 TYR A CA 1
ATOM 814 C C . TYR A 1 103 ? -10.048 2.844 6.006 1.00 96.81 103 TYR A C 1
ATOM 816 O O . TYR A 1 103 ? -10.317 1.690 6.325 1.00 96.81 103 TYR A O 1
ATOM 824 N N . TYR A 1 104 ? -10.365 3.888 6.758 1.00 96.88 104 TYR A N 1
ATOM 825 C CA . TYR A 1 104 ? -11.068 3.824 8.041 1.00 96.88 104 TYR A CA 1
ATOM 826 C C . TYR A 1 104 ? -12.253 4.793 8.023 1.00 96.88 104 TYR A C 1
ATOM 828 O O . TYR A 1 104 ? -12.425 5.536 7.052 1.00 96.88 104 TYR A O 1
ATOM 836 N N . LEU A 1 105 ? -13.090 4.781 9.058 1.00 92.19 105 LEU A N 1
ATOM 837 C CA . LEU A 1 105 ? -14.230 5.691 9.144 1.00 92.19 105 LEU A CA 1
ATOM 838 C C . LEU A 1 105 ? -13.902 6.909 10.008 1.00 92.19 105 LEU A C 1
ATOM 840 O O . LEU A 1 105 ? -13.538 6.782 11.173 1.00 92.19 105 LEU A O 1
ATOM 844 N N . VAL A 1 106 ? -14.123 8.100 9.452 1.00 91.69 106 VAL A N 1
ATOM 845 C CA . VAL A 1 106 ? -14.148 9.357 10.209 1.00 91.69 106 VAL A CA 1
ATOM 846 C C . VAL A 1 106 ? -15.572 9.874 10.200 1.00 91.69 106 VAL A C 1
ATOM 848 O O . VAL A 1 106 ? -16.091 10.217 9.141 1.00 91.69 106 VAL A O 1
ATOM 851 N N . ASN A 1 107 ? -16.211 9.941 11.368 1.00 88.06 107 ASN A N 1
ATOM 852 C CA . ASN A 1 107 ? -17.626 10.307 11.488 1.00 88.06 107 ASN A CA 1
ATOM 853 C C . ASN A 1 107 ? -18.508 9.513 10.498 1.00 88.06 107 ASN A C 1
ATOM 855 O O . ASN A 1 107 ? -19.284 10.099 9.745 1.00 88.06 107 ASN A O 1
ATOM 859 N N . GLU A 1 108 ? -18.331 8.187 10.467 1.00 87.00 108 GLU A N 1
ATOM 860 C CA . GLU A 1 108 ? -19.047 7.247 9.582 1.00 87.00 108 GLU A CA 1
ATOM 861 C C . GLU A 1 108 ? -18.739 7.386 8.076 1.00 87.00 108 GLU A C 1
ATOM 863 O O . GLU A 1 108 ? -19.398 6.748 7.259 1.00 87.00 108 GLU A O 1
ATOM 868 N N . GLN A 1 109 ? -17.738 8.182 7.684 1.00 87.75 109 GLN A N 1
ATOM 869 C CA . GLN A 1 109 ? -17.345 8.361 6.282 1.00 87.75 109 GLN A CA 1
ATOM 870 C C . GLN A 1 109 ? -16.004 7.675 5.969 1.00 87.75 109 GLN A C 1
ATOM 872 O O . GLN A 1 109 ? -15.013 7.952 6.658 1.00 87.75 109 GLN A O 1
ATOM 877 N N . PRO A 1 110 ? -15.926 6.833 4.916 1.00 92.56 110 PRO A N 1
ATOM 878 C CA . PRO A 1 110 ? -14.671 6.256 4.447 1.00 92.56 110 PRO A CA 1
ATOM 879 C C . PRO A 1 110 ? -13.617 7.322 4.152 1.00 92.56 110 PRO A C 1
ATOM 881 O O . PRO A 1 110 ? -13.817 8.217 3.335 1.00 92.56 110 PRO A O 1
ATOM 884 N N . THR A 1 111 ? -12.468 7.205 4.806 1.00 91.44 111 THR A N 1
ATOM 885 C CA . THR A 1 111 ? -11.344 8.133 4.691 1.00 91.44 111 THR A CA 1
ATOM 886 C C . THR A 1 111 ? -10.070 7.343 4.429 1.00 91.44 111 THR A C 1
ATOM 888 O O . THR A 1 111 ? -9.767 6.396 5.152 1.00 91.44 111 THR A O 1
ATOM 891 N N . LEU A 1 112 ? -9.319 7.725 3.392 1.00 94.12 112 LEU A N 1
ATOM 892 C CA . LEU A 1 112 ? -8.009 7.140 3.105 1.00 94.12 112 LEU A CA 1
ATOM 893 C C . LEU A 1 112 ? -7.020 7.553 4.202 1.00 94.12 112 LEU A C 1
ATOM 895 O O . LEU A 1 112 ? -6.815 8.745 4.426 1.00 94.12 112 LEU A O 1
ATOM 899 N N . LEU A 1 113 ? -6.401 6.576 4.861 1.00 94.31 113 LEU A N 1
ATOM 900 C CA . LEU A 1 113 ? -5.364 6.814 5.865 1.00 94.31 113 LEU A CA 1
ATOM 901 C C . LEU A 1 113 ? -3.962 6.710 5.266 1.00 94.31 113 LEU A C 1
ATOM 903 O O . LEU A 1 113 ? -3.121 7.576 5.495 1.00 94.31 113 LEU A O 1
ATOM 907 N N . ALA A 1 114 ? -3.713 5.647 4.505 1.00 93.38 114 ALA A N 1
ATOM 908 C CA . ALA A 1 114 ? -2.417 5.377 3.901 1.00 93.38 114 ALA A CA 1
ATOM 909 C C . ALA A 1 114 ? -2.579 4.637 2.573 1.00 93.38 114 ALA A C 1
ATOM 911 O O . ALA A 1 114 ? -3.535 3.884 2.380 1.00 93.38 114 ALA A O 1
ATOM 912 N N . SER A 1 115 ? -1.630 4.849 1.665 1.00 89.94 115 SER A N 1
ATOM 913 C CA . SER A 1 115 ? -1.556 4.141 0.392 1.00 89.94 115 SER A CA 1
ATOM 914 C C . SER A 1 115 ? -0.116 3.873 0.002 1.00 89.94 115 SER A C 1
ATOM 916 O O . SER A 1 115 ? 0.761 4.705 0.235 1.00 89.94 115 SER A O 1
ATOM 918 N N . SER A 1 116 ? 0.102 2.738 -0.646 1.00 85.38 116 SER A N 1
ATOM 919 C CA . SER A 1 116 ? 1.374 2.405 -1.261 1.00 85.38 116 SER A CA 1
ATOM 920 C C . SER A 1 116 ? 1.376 2.948 -2.683 1.00 85.38 116 SER A C 1
ATOM 922 O O . SER A 1 116 ? 0.529 2.584 -3.497 1.00 85.38 116 SER A O 1
ATOM 924 N N . ILE A 1 117 ? 2.308 3.849 -2.977 1.00 71.62 117 ILE A N 1
ATOM 925 C CA . ILE A 1 117 ? 2.423 4.498 -4.282 1.00 71.62 117 ILE A CA 1
ATOM 926 C C . ILE A 1 117 ? 3.855 4.354 -4.757 1.00 71.62 117 ILE A C 1
ATOM 928 O O . ILE A 1 117 ? 4.799 4.685 -4.045 1.00 71.62 117 ILE A O 1
ATOM 932 N N . VAL A 1 118 ? 4.011 3.923 -6.000 1.00 62.97 118 VAL A N 1
ATOM 933 C CA . VAL A 1 118 ? 5.261 4.069 -6.735 1.00 62.97 118 VAL A CA 1
ATOM 934 C C . VAL A 1 118 ? 4.964 5.032 -7.868 1.00 62.97 118 VAL A C 1
ATOM 936 O O . VAL A 1 118 ? 4.178 4.723 -8.760 1.00 62.97 118 VAL A O 1
ATOM 939 N N . ALA A 1 119 ? 5.521 6.239 -7.794 1.00 53.62 119 ALA A N 1
ATOM 940 C CA . ALA A 1 119 ? 5.328 7.204 -8.863 1.00 53.62 119 ALA A CA 1
ATOM 941 C C . ALA A 1 119 ? 5.970 6.672 -10.157 1.00 53.62 119 ALA A C 1
ATOM 943 O O . ALA A 1 119 ? 7.124 6.240 -10.136 1.00 53.62 119 ALA A O 1
ATOM 944 N N . SER A 1 120 ? 5.236 6.737 -11.274 1.00 45.00 120 SER A N 1
ATOM 945 C CA . SER A 1 120 ? 5.711 6.286 -12.593 1.00 45.00 120 SER A CA 1
ATOM 946 C C . SER A 1 120 ? 6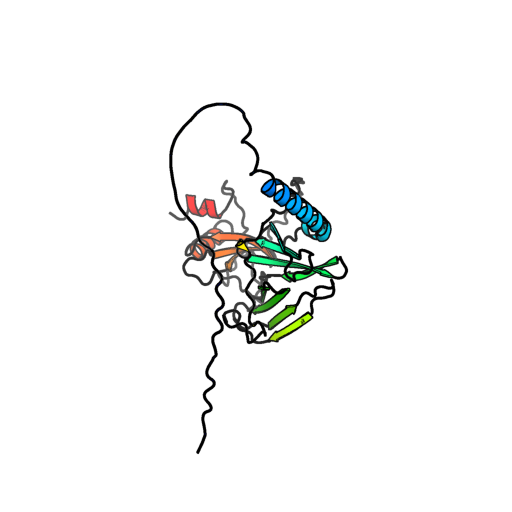.988 7.009 -13.027 1.00 45.00 120 SER A C 1
ATOM 948 O O . SER A 1 120 ? 7.865 6.419 -13.644 1.00 45.00 120 SER A O 1
ATOM 950 N N . ALA A 1 121 ? 7.132 8.274 -12.624 1.00 42.31 121 ALA A N 1
ATOM 951 C CA . ALA A 1 121 ? 8.350 9.068 -12.688 1.00 42.31 121 ALA A CA 1
ATOM 952 C C . ALA A 1 121 ? 8.577 9.736 -11.330 1.00 42.31 121 ALA A C 1
ATOM 954 O O . ALA A 1 121 ? 7.621 10.049 -10.627 1.00 42.31 121 ALA A O 1
ATOM 955 N N . GLY A 1 122 ? 9.827 9.997 -10.947 1.00 48.41 122 GLY A N 1
ATOM 956 C CA . GLY A 1 122 ? 10.083 10.731 -9.701 1.00 48.41 122 GLY A CA 1
ATOM 957 C C . GLY A 1 122 ? 10.630 9.902 -8.553 1.00 48.41 122 GLY A C 1
ATOM 958 O O . GLY A 1 122 ? 10.973 10.492 -7.536 1.00 48.41 122 GLY A O 1
ATOM 959 N N . GLY A 1 123 ? 10.736 8.570 -8.686 1.00 60.72 123 GLY A N 1
ATOM 960 C CA . GLY A 1 123 ? 11.366 7.693 -7.688 1.00 60.72 123 GLY A CA 1
ATOM 961 C C . GLY A 1 123 ? 10.745 7.772 -6.289 1.00 60.72 123 GLY A C 1
ATOM 962 O O . GLY A 1 123 ? 11.225 7.080 -5.398 1.00 60.72 123 GLY A O 1
ATOM 963 N N . ASN A 1 124 ? 9.706 8.590 -6.103 1.00 67.94 124 ASN A N 1
ATOM 964 C CA . ASN A 1 124 ? 8.991 8.791 -4.866 1.00 67.94 124 ASN A CA 1
ATOM 965 C C . ASN A 1 124 ? 8.156 7.549 -4.617 1.00 67.94 124 ASN A C 1
ATOM 967 O O . ASN A 1 124 ? 7.364 7.118 -5.464 1.00 67.94 124 ASN A O 1
ATOM 971 N N . ARG A 1 125 ? 8.386 6.977 -3.453 1.00 82.12 125 ARG A N 1
ATOM 972 C CA . ARG A 1 125 ? 7.736 5.785 -2.966 1.00 82.12 125 ARG A CA 1
ATOM 973 C C . ARG A 1 125 ? 6.989 6.164 -1.714 1.00 82.12 125 ARG A C 1
ATOM 975 O O . ARG A 1 125 ? 7.489 6.922 -0.888 1.00 82.12 125 ARG A O 1
ATOM 982 N N . GLN A 1 126 ? 5.793 5.633 -1.606 1.00 86.50 126 GLN A N 1
ATOM 983 C CA . GLN A 1 126 ? 5.036 5.599 -0.379 1.00 86.50 126 GLN A CA 1
ATOM 984 C C . GLN A 1 126 ? 4.724 4.144 -0.091 1.00 86.50 126 GLN A C 1
ATOM 986 O O . GLN A 1 126 ? 4.448 3.364 -1.004 1.00 86.50 126 GLN A O 1
ATOM 991 N N . GLY A 1 127 ? 4.781 3.788 1.176 1.00 89.81 127 GLY A N 1
ATOM 992 C CA . GLY A 1 127 ? 4.432 2.469 1.663 1.00 89.81 127 GLY A CA 1
ATOM 993 C C . GLY A 1 127 ? 4.000 2.582 3.107 1.00 89.81 127 GLY A C 1
ATOM 994 O O . GLY A 1 127 ? 4.293 3.574 3.781 1.00 89.81 127 GLY A O 1
ATOM 995 N N . PHE A 1 128 ? 3.279 1.577 3.577 1.00 96.12 128 PHE A N 1
ATOM 996 C CA . PHE A 1 128 ? 2.820 1.562 4.949 1.00 96.12 128 PHE A CA 1
ATOM 997 C C . PHE A 1 128 ? 2.779 0.153 5.526 1.00 96.12 128 PHE A C 1
ATOM 999 O O . PHE A 1 128 ? 2.609 -0.832 4.807 1.00 96.12 128 PHE A O 1
ATOM 1006 N N . THR A 1 129 ? 2.902 0.089 6.846 1.00 95.19 129 THR A N 1
ATOM 1007 C CA . THR A 1 129 ? 2.809 -1.131 7.643 1.00 95.19 129 THR A CA 1
ATOM 1008 C C . THR A 1 129 ? 1.696 -0.958 8.664 1.00 95.19 129 THR A C 1
ATOM 1010 O O . THR A 1 129 ? 1.656 0.041 9.385 1.00 95.19 129 THR A O 1
ATOM 1013 N N . ILE A 1 130 ? 0.796 -1.937 8.723 1.00 98.06 130 ILE A N 1
ATOM 1014 C CA . ILE A 1 130 ? -0.310 -1.990 9.682 1.00 98.06 130 ILE A CA 1
ATOM 1015 C C . ILE A 1 130 ? 0.130 -2.829 10.883 1.00 98.06 130 ILE A C 1
ATOM 1017 O O . ILE A 1 130 ? 0.683 -3.915 10.701 1.00 98.06 130 ILE A O 1
ATOM 1021 N N . PHE A 1 131 ? -0.134 -2.357 12.095 1.00 97.56 131 PHE A N 1
ATOM 1022 C CA . PHE A 1 131 ? 0.117 -3.091 13.333 1.00 97.56 131 PHE A CA 1
ATOM 1023 C C . PHE A 1 131 ? -1.194 -3.526 13.982 1.00 97.56 131 PHE A C 1
ATOM 1025 O O . PHE A 1 131 ? -2.227 -2.887 13.797 1.00 97.56 131 PHE A O 1
ATOM 1032 N N . GLU A 1 132 ? -1.142 -4.615 14.747 1.00 95.31 132 GLU A N 1
ATOM 1033 C CA . GLU A 1 132 ? -2.316 -5.226 15.387 1.00 95.31 132 GLU A CA 1
ATOM 1034 C C . GLU A 1 132 ? -2.989 -4.328 16.439 1.00 95.31 132 GLU A C 1
ATOM 1036 O O . GLU A 1 132 ? -4.091 -4.630 16.865 1.00 95.31 132 GLU A O 1
ATOM 1041 N N . ASP A 1 133 ? -2.353 -3.235 16.864 1.00 95.12 133 ASP A N 1
ATOM 1042 C CA . ASP A 1 133 ? -2.840 -2.318 17.901 1.00 95.12 133 ASP A CA 1
ATOM 1043 C C . ASP A 1 133 ? -3.370 -0.979 17.346 1.00 95.12 133 ASP A C 1
ATOM 1045 O O . ASP A 1 133 ? -3.278 0.071 17.997 1.00 95.12 133 ASP A O 1
ATOM 1049 N N . GLY A 1 134 ? -3.884 -0.980 16.114 1.00 96.25 134 GLY A N 1
ATOM 1050 C CA . GLY A 1 134 ? -4.461 0.210 15.477 1.00 96.25 134 GLY A CA 1
ATOM 1051 C C . GLY A 1 134 ? -3.436 1.222 14.958 1.00 96.25 134 GLY A C 1
ATOM 1052 O O . GLY A 1 134 ? -3.820 2.317 14.530 1.00 96.25 134 GLY A O 1
ATOM 1053 N N . LYS A 1 135 ? -2.135 0.902 15.015 1.00 98.12 135 LYS A N 1
ATOM 1054 C CA . LYS A 1 135 ? -1.073 1.776 14.501 1.00 98.12 135 LYS A CA 1
ATOM 1055 C C . LYS A 1 135 ? -0.796 1.518 13.030 1.00 98.12 135 LYS A C 1
ATOM 1057 O O . LYS A 1 135 ? -0.836 0.386 12.555 1.00 98.12 135 LYS A O 1
ATOM 1062 N N . VAL A 1 136 ? -0.439 2.583 12.321 1.00 98.31 136 VAL A N 1
ATOM 1063 C CA . VAL A 1 136 ? -0.056 2.540 10.909 1.00 98.31 136 VAL A CA 1
ATOM 1064 C C . VAL A 1 136 ? 1.199 3.378 10.720 1.00 98.31 136 VAL A C 1
ATOM 1066 O O . VAL A 1 136 ? 1.154 4.600 10.862 1.00 98.31 136 VAL A O 1
ATOM 1069 N N . LEU A 1 137 ? 2.319 2.729 10.407 1.00 97.38 137 LEU A N 1
ATOM 1070 C CA . LEU A 1 137 ? 3.539 3.409 9.974 1.00 97.38 137 LEU A CA 1
ATOM 1071 C C . LEU A 1 137 ? 3.399 3.707 8.486 1.00 97.38 137 LEU A C 1
ATOM 1073 O O . LEU A 1 137 ? 3.311 2.775 7.698 1.00 97.38 137 LEU A O 1
ATOM 1077 N N . SER A 1 138 ? 3.378 4.979 8.113 1.00 96.56 138 SER A N 1
ATOM 1078 C CA . SER A 1 138 ? 3.418 5.432 6.725 1.00 96.56 138 SER A CA 1
ATOM 1079 C C . SER A 1 138 ? 4.759 6.094 6.464 1.00 96.56 138 SER A C 1
ATOM 1081 O O . SER A 1 138 ? 5.178 6.955 7.239 1.00 96.56 138 SER A O 1
ATOM 1083 N N . SER A 1 139 ? 5.417 5.699 5.382 1.00 94.31 139 SER A N 1
ATOM 1084 C CA . SER A 1 139 ? 6.744 6.171 5.011 1.00 94.31 139 SER A CA 1
ATOM 1085 C C . SER A 1 139 ? 6.725 6.681 3.582 1.00 94.31 139 SER A C 1
ATOM 1087 O O . SER A 1 139 ? 6.156 6.047 2.693 1.00 94.31 139 SER A O 1
ATOM 1089 N N . GLN A 1 140 ? 7.389 7.809 3.354 1.00 88.88 140 GLN A N 1
ATOM 1090 C CA . GLN A 1 140 ? 7.647 8.351 2.031 1.00 88.88 140 GLN A CA 1
ATOM 1091 C C . GLN A 1 140 ? 9.150 8.508 1.823 1.00 88.88 140 GLN A C 1
ATOM 1093 O O . GLN A 1 140 ? 9.822 9.170 2.611 1.00 88.88 140 GLN A O 1
ATOM 1098 N N . TRP A 1 141 ? 9.681 7.917 0.757 1.00 84.62 141 TRP A N 1
ATOM 1099 C CA . TRP A 1 141 ? 11.111 7.939 0.458 1.00 84.62 141 TRP A CA 1
ATOM 1100 C C . TRP A 1 141 ? 11.385 8.018 -1.037 1.00 84.62 141 TRP A C 1
ATOM 1102 O O . TRP A 1 141 ? 10.506 7.829 -1.876 1.00 84.62 141 TRP A O 1
ATOM 1112 N N . SER A 1 142 ? 12.638 8.296 -1.378 1.00 78.50 142 SER A N 1
ATOM 1113 C CA . SER A 1 142 ? 13.109 8.259 -2.758 1.00 78.50 142 SER A CA 1
ATOM 1114 C C . SER A 1 142 ? 13.752 6.913 -3.065 1.00 78.50 142 SER A C 1
ATOM 1116 O O . SER A 1 142 ? 14.444 6.338 -2.241 1.00 78.50 142 SER A O 1
ATOM 1118 N N . SER A 1 143 ? 13.624 6.428 -4.293 1.00 66.31 143 SER A N 1
ATOM 1119 C CA . SER A 1 143 ? 14.216 5.159 -4.730 1.00 66.31 143 SER A CA 1
ATOM 1120 C C . SER A 1 143 ? 15.741 5.103 -4.586 1.00 66.31 143 SER A C 1
ATOM 1122 O O . SER A 1 143 ? 16.286 4.006 -4.583 1.00 66.31 143 SER A O 1
ATOM 1124 N N . LEU A 1 144 ? 16.434 6.246 -4.477 1.00 64.94 144 LEU A N 1
ATOM 1125 C CA . LEU A 1 144 ? 17.890 6.272 -4.261 1.00 64.94 144 LEU A CA 1
ATOM 1126 C C . LEU A 1 144 ? 18.312 6.409 -2.803 1.00 64.94 144 LEU A C 1
ATOM 1128 O O . LEU A 1 144 ? 19.508 6.457 -2.524 1.00 64.94 144 LEU A O 1
ATOM 1132 N N . SER A 1 145 ? 17.366 6.530 -1.879 1.00 75.75 145 SER A N 1
ATOM 1133 C CA . SER A 1 145 ? 17.685 6.655 -0.467 1.00 75.75 145 SER A CA 1
ATOM 1134 C C . SER A 1 145 ? 16.701 5.846 0.358 1.00 75.75 145 SER A C 1
ATOM 1136 O O . SER A 1 145 ? 15.496 6.063 0.253 1.00 75.75 145 SER A O 1
ATOM 1138 N N . PRO A 1 146 ? 17.183 4.958 1.235 1.00 75.75 146 PRO A N 1
ATOM 1139 C CA . PRO A 1 146 ? 16.297 4.264 2.150 1.00 75.75 146 PRO A CA 1
ATOM 1140 C C . PRO A 1 146 ? 15.822 5.173 3.298 1.00 75.75 146 PRO A C 1
ATOM 1142 O O . PRO A 1 146 ? 15.042 4.727 4.132 1.00 75.75 146 PRO A O 1
ATOM 1145 N N . MET A 1 147 ? 16.274 6.434 3.360 1.00 86.00 147 MET A N 1
ATOM 1146 C CA . MET A 1 147 ? 15.780 7.414 4.328 1.00 86.00 147 MET A CA 1
ATOM 1147 C C . MET A 1 147 ? 14.394 7.913 3.915 1.00 86.00 147 MET A C 1
ATOM 1149 O O . MET A 1 147 ? 14.221 8.463 2.822 1.00 86.00 147 MET A O 1
ATOM 1153 N N . ALA A 1 148 ? 13.433 7.747 4.815 1.00 91.12 148 ALA A N 1
ATOM 1154 C CA . ALA A 1 148 ? 12.045 8.129 4.652 1.00 91.12 148 ALA A CA 1
ATOM 1155 C C . ALA A 1 148 ? 11.622 9.207 5.649 1.00 91.12 148 ALA A C 1
ATOM 1157 O O . ALA A 1 148 ? 11.965 9.143 6.831 1.00 91.12 148 ALA A O 1
ATOM 1158 N N . GLU A 1 149 ? 10.744 10.100 5.196 1.00 94.38 149 GLU A N 1
ATOM 1159 C CA . GLU A 1 149 ? 9.833 10.796 6.099 1.00 94.38 149 GLU A CA 1
ATOM 1160 C C . GLU A 1 149 ? 8.754 9.801 6.527 1.00 94.38 149 GLU A C 1
ATOM 1162 O O . GLU A 1 149 ? 7.991 9.296 5.702 1.00 94.38 149 GLU A O 1
ATOM 1167 N N . SER A 1 150 ? 8.710 9.495 7.818 1.00 96.56 150 SER A N 1
ATOM 1168 C CA . SER A 1 150 ? 7.835 8.482 8.387 1.00 96.56 150 SER A CA 1
ATOM 1169 C C . SER A 1 150 ? 6.947 9.057 9.476 1.00 96.56 150 SER A C 1
ATOM 1171 O O . SER A 1 150 ? 7.385 9.844 10.314 1.00 96.56 150 SER A O 1
ATOM 1173 N N . LYS A 1 151 ? 5.679 8.648 9.475 1.00 97.75 151 LYS A N 1
ATOM 1174 C CA . LYS A 1 151 ? 4.663 9.034 10.459 1.00 97.75 151 LYS A CA 1
ATOM 1175 C C . LYS A 1 151 ? 3.948 7.787 10.944 1.00 97.75 151 LYS A C 1
ATOM 1177 O O . LYS A 1 151 ? 3.510 6.970 10.139 1.00 97.75 151 LYS A O 1
ATOM 1182 N N . VAL A 1 152 ? 3.790 7.672 12.256 1.00 98.19 152 VAL A N 1
ATOM 1183 C CA . VAL A 1 152 ? 2.939 6.655 12.870 1.00 98.19 152 VAL A CA 1
ATOM 1184 C C . VAL A 1 152 ? 1.608 7.283 13.225 1.00 98.19 152 VAL A C 1
ATOM 1186 O O . VAL A 1 152 ? 1.531 8.180 14.068 1.00 98.19 152 VAL A O 1
ATOM 1189 N N . TYR A 1 153 ? 0.559 6.783 12.588 1.00 98.38 153 TYR A N 1
ATOM 1190 C CA . TYR A 1 153 ? -0.822 7.120 12.882 1.00 98.38 153 TYR A CA 1
ATOM 1191 C C . TYR A 1 153 ? -1.397 6.122 13.884 1.00 98.38 153 TYR A C 1
ATOM 1193 O O . TYR A 1 153 ? -1.131 4.931 13.784 1.00 98.38 153 TYR A O 1
ATOM 1201 N N . GLN A 1 154 ? -2.211 6.601 14.819 1.00 97.69 154 GLN A N 1
ATOM 1202 C CA . GLN A 1 154 ? -3.080 5.785 15.662 1.00 97.69 154 GLN A CA 1
ATOM 1203 C C . GLN A 1 154 ? -4.528 6.038 15.246 1.00 97.69 154 GLN A C 1
ATOM 1205 O O . GLN A 1 154 ? -5.000 7.179 15.337 1.00 97.69 154 GLN A O 1
ATOM 1210 N N . ILE A 1 155 ? -5.221 4.984 14.821 1.00 97.12 155 ILE A N 1
ATOM 1211 C CA . ILE A 1 155 ? -6.672 5.007 14.610 1.00 97.12 155 ILE A CA 1
ATOM 1212 C C . ILE A 1 155 ? -7.341 5.029 15.995 1.00 97.12 155 ILE A C 1
ATOM 1214 O O . ILE A 1 155 ? -6.961 4.222 16.850 1.00 97.12 155 ILE A O 1
ATOM 1218 N N . PRO A 1 156 ? -8.253 5.978 16.278 1.00 94.50 156 PRO A N 1
ATOM 1219 C CA . PRO A 1 156 ? -8.917 6.061 17.570 1.00 94.50 156 PRO A CA 1
ATOM 1220 C C . PRO A 1 156 ? -10.219 5.251 17.587 1.00 94.50 156 PRO A C 1
ATOM 1222 O O . PRO A 1 156 ? -10.971 5.265 16.622 1.00 94.50 156 PRO A O 1
ATOM 1225 N N . ASP A 1 157 ? -10.561 4.677 18.735 1.00 93.06 157 ASP A N 1
ATOM 1226 C CA . ASP A 1 157 ? -11.759 3.836 18.929 1.00 93.06 157 ASP A CA 1
ATOM 1227 C C . ASP A 1 157 ? -13.094 4.613 18.905 1.00 93.06 157 ASP A C 1
ATOM 1229 O O . ASP A 1 157 ? -14.152 4.099 19.264 1.00 93.06 157 ASP A O 1
ATOM 1233 N N . ASN A 1 158 ? -13.057 5.911 18.592 1.00 88.19 158 ASN A N 1
ATOM 1234 C CA . ASN A 1 158 ? -14.207 6.810 18.675 1.00 88.19 158 ASN A CA 1
ATOM 1235 C C . ASN A 1 158 ? -14.683 7.327 17.310 1.00 88.19 158 ASN A C 1
ATOM 1237 O O . ASN A 1 158 ? -15.438 8.301 17.272 1.00 88.19 158 ASN A O 1
ATOM 1241 N N . GLY A 1 159 ? -14.205 6.739 16.207 1.00 84.94 159 GLY A N 1
ATOM 1242 C CA . GLY A 1 159 ? -14.528 7.180 14.844 1.00 84.94 159 GLY A CA 1
ATOM 1243 C C . GLY A 1 159 ? -14.029 8.593 14.510 1.00 84.94 159 GLY A C 1
ATOM 1244 O O . GLY A 1 159 ? -14.537 9.238 13.592 1.00 84.94 159 GLY A O 1
ATOM 1245 N N . GLY A 1 160 ? -13.081 9.118 15.292 1.00 89.88 160 GLY A N 1
ATOM 1246 C CA . GLY A 1 160 ? -12.419 10.394 15.044 1.00 89.88 160 GLY A CA 1
ATOM 1247 C C . GLY A 1 160 ? -11.250 10.267 14.067 1.00 89.88 160 GLY A C 1
ATOM 1248 O O . GLY A 1 160 ? -10.860 9.178 13.665 1.00 89.88 160 GLY A O 1
ATOM 1249 N N . GLN A 1 161 ? -10.642 11.398 13.706 1.00 95.69 161 GLN A N 1
ATOM 1250 C CA . GLN A 1 161 ? -9.457 11.389 12.844 1.00 95.69 161 GLN A CA 1
ATOM 1251 C C . GLN A 1 161 ? -8.265 10.696 13.517 1.00 95.69 161 GLN A C 1
ATOM 1253 O O . GLN A 1 161 ? -7.987 10.927 14.701 1.00 95.69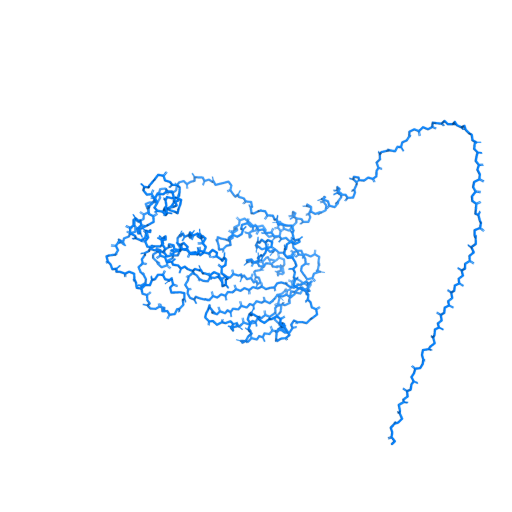 161 GLN A O 1
ATOM 1258 N N . ALA A 1 162 ? -7.529 9.912 12.728 1.00 96.12 162 ALA A N 1
ATOM 1259 C CA . ALA A 1 162 ? -6.266 9.315 13.131 1.00 96.12 162 ALA A CA 1
ATOM 1260 C C . ALA A 1 162 ? -5.271 10.385 13.606 1.00 96.12 162 ALA A C 1
ATOM 1262 O O . ALA A 1 162 ? -5.175 11.478 13.041 1.00 96.12 162 ALA A O 1
ATOM 1263 N N . LYS A 1 163 ? -4.518 10.067 14.661 1.00 96.81 163 LYS A N 1
ATOM 1264 C CA . LYS A 1 163 ? -3.550 10.989 15.273 1.00 96.81 163 LYS A CA 1
ATOM 1265 C C . LYS A 1 163 ? -2.133 10.548 14.964 1.00 96.81 163 LYS A C 1
ATOM 1267 O O . LYS A 1 163 ? -1.825 9.371 15.099 1.00 96.81 163 LYS A O 1
ATOM 1272 N N . ILE A 1 164 ? -1.263 11.494 14.628 1.00 97.62 164 ILE A N 1
ATOM 1273 C CA . ILE A 1 164 ? 0.175 11.230 14.549 1.00 97.62 164 ILE A CA 1
ATOM 1274 C C . ILE A 1 164 ? 0.701 11.098 15.982 1.00 97.62 164 ILE A C 1
ATOM 1276 O O . ILE A 1 164 ? 0.592 12.040 16.767 1.00 97.62 164 ILE A O 1
ATOM 1280 N N . VAL A 1 165 ? 1.231 9.926 16.326 1.00 97.19 165 VAL A N 1
ATOM 1281 C CA . VAL A 1 165 ? 1.773 9.618 17.664 1.00 97.19 165 VAL A CA 1
ATOM 1282 C C . VAL A 1 165 ? 3.299 9.559 17.688 1.00 97.19 165 VAL A C 1
ATOM 1284 O O . VAL A 1 165 ? 3.893 9.681 18.755 1.00 97.19 165 VAL A O 1
ATOM 1287 N N . ALA A 1 166 ? 3.928 9.422 16.521 1.00 97.19 166 ALA A N 1
ATOM 1288 C CA . ALA A 1 166 ? 5.368 9.524 16.329 1.00 97.19 166 ALA A CA 1
ATOM 1289 C C . ALA A 1 166 ? 5.678 9.900 14.874 1.00 97.19 166 ALA A C 1
ATOM 1291 O O . ALA A 1 166 ? 4.870 9.660 13.973 1.00 97.19 166 ALA A O 1
ATOM 1292 N N . SER A 1 167 ? 6.847 10.485 14.645 1.00 96.31 167 SER A N 1
ATOM 1293 C CA . SER A 1 167 ? 7.347 10.797 13.310 1.00 96.31 167 SER A CA 1
ATOM 1294 C C . SER A 1 167 ? 8.863 10.895 13.319 1.00 96.31 167 SER A C 1
ATOM 1296 O O . SER A 1 167 ? 9.435 11.339 14.313 1.00 96.31 167 SER A O 1
ATOM 1298 N N . ASP A 1 168 ? 9.485 10.559 12.199 1.00 95.88 168 ASP A N 1
ATOM 1299 C CA . ASP A 1 168 ? 10.917 10.727 11.980 1.00 95.88 168 ASP A CA 1
ATOM 1300 C C . ASP A 1 168 ? 11.165 11.084 10.507 1.00 95.88 168 ASP A C 1
ATOM 1302 O O . ASP A 1 168 ? 10.560 10.496 9.615 1.00 95.88 168 ASP A O 1
ATOM 1306 N N . GLU A 1 169 ? 12.011 12.077 10.243 1.00 93.62 169 GLU A N 1
ATOM 1307 C CA . GLU A 1 169 ? 12.294 12.574 8.887 1.00 93.62 169 GLU A CA 1
ATOM 1308 C C . GLU A 1 169 ? 13.429 11.810 8.182 1.00 93.62 169 GLU A C 1
ATOM 1310 O O . GLU A 1 169 ? 13.693 12.043 7.002 1.00 93.62 169 GLU A O 1
ATOM 1315 N N . GLN A 1 170 ? 14.140 10.943 8.904 1.00 91.56 170 GLN A N 1
ATOM 1316 C CA . GLN A 1 170 ? 15.310 10.182 8.462 1.00 91.56 170 GLN A CA 1
ATOM 1317 C C . GLN A 1 170 ? 15.220 8.723 8.940 1.00 91.56 170 GLN A C 1
ATOM 1319 O O . GLN A 1 170 ? 16.224 8.110 9.309 1.00 91.56 170 GLN A O 1
ATOM 1324 N N . TYR A 1 171 ? 14.014 8.152 8.942 1.00 91.69 171 TYR A N 1
ATOM 1325 C CA . TYR A 1 171 ? 13.826 6.744 9.271 1.00 91.69 171 TYR A CA 1
ATOM 1326 C C . TYR A 1 171 ? 14.311 5.870 8.116 1.00 91.69 171 TYR A C 1
ATOM 1328 O O . TYR A 1 171 ? 13.922 6.078 6.967 1.00 91.69 171 TYR A O 1
ATOM 1336 N N . ASN A 1 172 ? 15.146 4.877 8.403 1.00 87.88 172 ASN A N 1
ATOM 1337 C CA . ASN A 1 172 ? 15.583 3.927 7.394 1.00 87.88 172 ASN A CA 1
ATOM 1338 C C . ASN A 1 172 ? 14.520 2.843 7.190 1.00 87.88 172 ASN A C 1
ATOM 1340 O O . ASN A 1 172 ? 14.266 2.046 8.086 1.00 87.88 172 ASN A O 1
ATOM 1344 N N . ILE A 1 173 ? 13.948 2.749 5.989 1.00 82.12 173 ILE A N 1
ATOM 1345 C CA . ILE A 1 173 ? 12.903 1.757 5.677 1.00 82.12 173 ILE A CA 1
ATOM 1346 C C . ILE A 1 173 ? 13.366 0.293 5.770 1.00 82.12 173 ILE A C 1
ATOM 1348 O O . ILE A 1 173 ? 12.542 -0.616 5.697 1.00 82.12 173 ILE A O 1
ATOM 1352 N N . HIS A 1 174 ? 14.673 0.047 5.885 1.00 81.69 174 HIS A N 1
ATOM 1353 C CA . HIS A 1 174 ? 15.246 -1.287 6.075 1.00 81.69 174 HIS A CA 1
ATOM 1354 C C . HIS A 1 174 ? 15.552 -1.610 7.542 1.00 81.69 174 HIS A C 1
ATOM 1356 O O . HIS A 1 174 ? 16.038 -2.707 7.833 1.00 81.69 174 HIS A O 1
ATOM 1362 N N . ASP A 1 175 ? 15.288 -0.684 8.466 1.00 81.94 175 ASP A N 1
ATOM 1363 C CA . ASP A 1 175 ? 15.522 -0.923 9.882 1.00 81.94 175 ASP A CA 1
ATOM 1364 C C . ASP A 1 175 ? 14.447 -1.846 10.451 1.00 81.94 175 ASP A C 1
ATOM 1366 O O . ASP A 1 175 ? 13.260 -1.524 10.507 1.00 81.94 175 ASP A O 1
ATOM 1370 N N . ASN A 1 176 ? 14.897 -3.000 10.942 1.00 80.44 176 ASN A N 1
ATOM 1371 C CA . ASN A 1 176 ? 14.044 -3.952 11.651 1.00 80.44 176 ASN A CA 1
ATOM 1372 C C . ASN A 1 176 ? 13.676 -3.471 13.068 1.00 80.44 176 ASN A C 1
ATOM 1374 O O . ASN A 1 176 ? 12.774 -4.031 13.688 1.00 80.44 176 ASN A O 1
ATOM 1378 N N . ASP A 1 177 ? 14.388 -2.472 13.601 1.00 86.31 177 ASP A N 1
ATOM 1379 C CA . ASP A 1 177 ? 14.064 -1.833 14.874 1.00 86.31 177 ASP A CA 1
ATOM 1380 C C . ASP A 1 177 ? 13.168 -0.615 14.630 1.00 86.31 177 ASP A C 1
ATOM 1382 O O . ASP A 1 177 ? 13.600 0.423 14.134 1.00 86.31 177 ASP A O 1
ATOM 1386 N N . LEU A 1 178 ? 11.897 -0.748 14.999 1.00 92.12 178 LEU A N 1
ATOM 1387 C CA . LEU A 1 178 ? 10.888 0.290 14.807 1.00 92.12 178 LEU A CA 1
ATOM 1388 C C . LEU A 1 178 ? 10.819 1.282 15.985 1.00 92.12 178 LEU A C 1
ATOM 1390 O O . LEU A 1 178 ? 9.950 2.158 16.014 1.00 92.12 178 LEU A O 1
ATOM 1394 N N . SER A 1 179 ? 11.725 1.174 16.965 1.00 92.12 179 SER A N 1
ATOM 1395 C CA . SER A 1 179 ? 11.727 2.040 18.149 1.00 92.12 179 SER A CA 1
ATOM 1396 C C . SER A 1 179 ? 11.986 3.513 17.818 1.00 92.12 179 SER A C 1
ATOM 1398 O O . SER A 1 179 ? 11.441 4.381 18.504 1.00 92.12 179 SER A O 1
ATOM 1400 N N . GLN A 1 180 ? 12.726 3.809 16.740 1.00 90.75 180 GLN A N 1
ATOM 1401 C CA . GLN A 1 180 ? 12.952 5.177 16.247 1.00 90.75 180 GLN A CA 1
ATOM 1402 C C . GLN A 1 180 ? 11.637 5.884 15.892 1.00 90.75 180 GLN A C 1
ATOM 1404 O O . GLN A 1 180 ? 11.461 7.064 16.180 1.00 90.75 180 GLN A O 1
ATOM 1409 N N . VAL A 1 181 ? 10.675 5.141 15.341 1.00 93.56 181 VAL A N 1
ATOM 1410 C CA . VAL A 1 181 ? 9.329 5.637 15.023 1.00 93.56 181 VAL A CA 1
ATOM 1411 C C . VAL A 1 181 ? 8.322 5.329 16.138 1.00 93.56 181 VAL A C 1
ATOM 1413 O O . VAL A 1 181 ? 7.117 5.357 15.920 1.00 93.56 181 VAL A O 1
ATOM 1416 N N . GLY A 1 182 ? 8.790 5.046 17.358 1.00 91.69 182 GLY A N 1
ATOM 1417 C CA . GLY A 1 182 ? 7.942 4.881 18.542 1.00 91.69 182 GLY A CA 1
ATOM 1418 C C . GLY A 1 182 ? 7.106 3.597 18.575 1.00 91.69 182 GLY A C 1
ATOM 1419 O O . GLY A 1 182 ? 6.253 3.447 19.453 1.00 91.69 182 GLY A O 1
ATOM 1420 N N . ILE A 1 183 ? 7.344 2.656 17.661 1.00 93.56 183 ILE A N 1
ATOM 1421 C CA . ILE A 1 183 ? 6.685 1.351 17.658 1.00 93.56 183 ILE A CA 1
ATOM 1422 C C . ILE A 1 183 ? 7.461 0.422 18.590 1.00 93.56 183 ILE A C 1
ATOM 1424 O O . ILE A 1 183 ? 8.596 0.032 18.321 1.00 93.56 183 ILE A O 1
ATOM 1428 N N . THR A 1 184 ? 6.840 0.060 19.710 1.00 88.75 184 THR A N 1
ATOM 1429 C CA . THR A 1 184 ? 7.390 -0.903 20.670 1.00 88.75 184 THR A CA 1
ATOM 1430 C C . THR A 1 184 ? 6.290 -1.865 21.099 1.00 88.75 184 THR A C 1
ATOM 1432 O O . THR A 1 184 ? 5.156 -1.450 21.315 1.00 88.75 184 THR A O 1
ATOM 1435 N N . ASN A 1 185 ? 6.621 -3.149 21.254 1.00 85.50 185 ASN A N 1
ATOM 1436 C CA . ASN A 1 185 ? 5.714 -4.168 21.803 1.00 85.50 185 ASN A CA 1
ATOM 1437 C C . ASN A 1 185 ? 4.402 -4.400 21.020 1.00 85.50 185 ASN A C 1
ATOM 1439 O O . ASN A 1 185 ? 3.407 -4.799 21.618 1.00 85.50 185 ASN A O 1
ATOM 1443 N N . THR A 1 186 ? 4.397 -4.193 19.703 1.00 88.12 186 THR A N 1
ATOM 1444 C CA . THR A 1 186 ? 3.270 -4.542 18.820 1.00 88.12 186 THR A CA 1
ATOM 1445 C C . THR A 1 186 ? 3.763 -5.374 17.638 1.00 88.12 186 THR A C 1
ATOM 1447 O O . THR A 1 186 ? 4.941 -5.307 17.274 1.00 88.12 186 THR A O 1
ATOM 1450 N N . GLN A 1 187 ? 2.882 -6.202 17.081 1.00 93.75 187 GLN A N 1
ATOM 1451 C CA . GLN A 1 187 ? 3.169 -7.052 15.928 1.00 93.75 187 GLN A CA 1
ATOM 1452 C C . GLN A 1 187 ? 2.584 -6.432 14.662 1.00 93.75 187 GLN A C 1
ATOM 1454 O O . GLN A 1 187 ? 1.548 -5.769 14.693 1.00 93.75 187 GLN A O 1
ATOM 1459 N N . THR A 1 188 ? 3.254 -6.652 13.534 1.00 95.19 188 THR A N 1
ATOM 1460 C CA . THR A 1 188 ? 2.690 -6.336 12.222 1.00 95.19 188 THR A CA 1
ATOM 1461 C C . THR A 1 188 ? 1.486 -7.232 11.959 1.00 95.19 188 THR A C 1
ATOM 1463 O O . THR A 1 188 ? 1.550 -8.441 12.184 1.00 95.19 188 THR A O 1
ATOM 1466 N N . LEU A 1 189 ? 0.407 -6.646 11.443 1.00 96.56 189 LEU A N 1
ATOM 1467 C CA . LEU A 1 189 ? -0.793 -7.373 11.056 1.00 96.56 189 LEU A CA 1
ATOM 1468 C C . LEU A 1 189 ? -0.456 -8.454 10.017 1.00 96.56 189 LEU A C 1
ATOM 1470 O O . LEU A 1 189 ? 0.136 -8.178 8.971 1.00 96.56 189 LEU A O 1
ATOM 1474 N N . ASN A 1 190 ? -0.884 -9.690 10.272 1.00 96.00 190 ASN A N 1
ATOM 1475 C CA . ASN A 1 190 ? -0.693 -10.797 9.340 1.00 96.00 190 ASN A CA 1
ATOM 1476 C C . ASN A 1 190 ? -1.703 -10.743 8.177 1.00 96.00 190 ASN A C 1
ATOM 1478 O O . ASN A 1 190 ? -2.777 -11.345 8.237 1.00 96.00 190 ASN A O 1
ATOM 1482 N N . LEU A 1 191 ? -1.329 -10.064 7.090 1.00 93.88 191 LEU A N 1
ATOM 1483 C CA . LEU A 1 191 ? -2.145 -9.930 5.874 1.00 93.88 191 LEU A CA 1
ATOM 1484 C C . LEU A 1 191 ? -2.546 -11.279 5.248 1.00 93.88 191 LEU A C 1
ATOM 1486 O O . LEU A 1 191 ? -3.643 -11.409 4.699 1.00 93.88 191 LEU A O 1
ATOM 1490 N N . ALA A 1 192 ? -1.705 -12.308 5.364 1.00 93.44 192 ALA A N 1
ATOM 1491 C CA . ALA A 1 192 ? -1.977 -13.628 4.799 1.00 93.44 192 ALA A CA 1
ATOM 1492 C C . ALA A 1 192 ? -3.075 -14.394 5.554 1.00 93.44 192 ALA A C 1
ATOM 1494 O O . ALA A 1 192 ? -3.659 -15.330 5.009 1.00 93.44 192 ALA A O 1
ATOM 1495 N N . ALA A 1 193 ? -3.371 -14.003 6.797 1.00 94.75 193 ALA A N 1
ATOM 1496 C CA . ALA A 1 193 ? -4.453 -14.581 7.589 1.00 94.75 193 ALA A CA 1
ATOM 1497 C C . ALA A 1 193 ? -5.825 -13.946 7.296 1.00 94.75 193 ALA A C 1
ATOM 1499 O O . ALA A 1 193 ? -6.847 -14.462 7.757 1.00 94.75 193 ALA A O 1
ATOM 1500 N N . LEU A 1 194 ? -5.866 -12.840 6.543 1.00 94.94 194 LEU A N 1
ATOM 1501 C CA . LEU A 1 194 ? -7.105 -12.144 6.215 1.00 94.94 194 LEU A CA 1
ATOM 1502 C C . LEU A 1 194 ? -7.922 -12.896 5.157 1.00 94.94 194 LEU A C 1
ATOM 1504 O O . LEU A 1 194 ? -7.401 -13.621 4.309 1.00 94.94 194 LEU A O 1
ATOM 1508 N N . THR A 1 195 ? -9.240 -12.693 5.191 1.00 94.81 195 THR A N 1
ATOM 1509 C CA . THR A 1 195 ? -10.143 -13.201 4.151 1.00 94.81 195 THR A CA 1
ATOM 1510 C C . THR A 1 195 ? -10.226 -12.188 3.015 1.00 94.81 195 THR A C 1
ATOM 1512 O O . THR A 1 195 ? -10.943 -11.195 3.118 1.00 94.81 195 THR A O 1
ATOM 1515 N N . TRP A 1 196 ? -9.492 -12.450 1.935 1.00 91.75 196 TRP A N 1
ATOM 1516 C CA . TRP A 1 196 ? -9.458 -11.592 0.753 1.00 91.75 196 TRP A CA 1
ATOM 1517 C C . TRP A 1 196 ? -10.654 -11.842 -0.169 1.00 91.75 196 TRP A C 1
ATOM 1519 O O . TRP A 1 196 ? -10.947 -12.974 -0.559 1.00 91.75 196 TRP A O 1
ATOM 1529 N N . LEU A 1 197 ? -11.333 -10.761 -0.532 1.00 91.44 197 LEU A N 1
ATOM 1530 C CA . LEU A 1 197 ? -12.487 -10.713 -1.412 1.00 91.44 197 LEU A CA 1
ATOM 1531 C C . LEU A 1 197 ? -12.072 -10.101 -2.755 1.00 91.44 197 LEU A C 1
ATOM 1533 O O . LEU A 1 197 ? -11.457 -9.030 -2.777 1.00 91.44 197 LEU A O 1
ATOM 1537 N N . PRO A 1 198 ? -12.407 -10.729 -3.893 1.00 86.31 198 PRO A N 1
ATOM 1538 C CA . PRO A 1 198 ? -12.140 -10.134 -5.194 1.00 86.31 198 PRO A CA 1
ATOM 1539 C C . PRO A 1 198 ? -12.988 -8.872 -5.382 1.00 86.31 198 PRO A C 1
ATOM 1541 O O . PRO A 1 198 ? -14.143 -8.808 -4.948 1.00 86.31 198 PRO A O 1
ATOM 1544 N N . ALA A 1 199 ? -12.441 -7.874 -6.076 1.00 80.81 199 ALA A N 1
ATOM 1545 C CA . ALA A 1 199 ? -13.230 -6.750 -6.555 1.00 80.81 199 ALA A CA 1
ATOM 1546 C C . ALA A 1 199 ? -14.360 -7.289 -7.440 1.00 80.81 199 ALA A C 1
ATOM 1548 O O . ALA A 1 199 ? -14.129 -8.104 -8.338 1.00 80.81 199 ALA A O 1
ATOM 1549 N N . LYS A 1 200 ? -15.594 -6.837 -7.196 1.00 70.88 200 LYS A N 1
ATOM 1550 C CA . LYS A 1 200 ? -16.728 -7.201 -8.048 1.00 70.88 200 LYS A CA 1
ATOM 1551 C C . LYS A 1 200 ? -16.463 -6.610 -9.430 1.00 70.88 200 LYS A C 1
ATOM 1553 O O . LYS A 1 200 ? -16.479 -5.395 -9.607 1.00 70.88 200 LYS A O 1
ATOM 1558 N N . THR A 1 201 ? -16.172 -7.466 -10.405 1.00 47.06 201 THR A N 1
ATOM 1559 C CA . THR A 1 201 ? -16.062 -7.060 -11.803 1.00 47.06 201 THR A CA 1
ATOM 1560 C C . THR A 1 201 ? -17.422 -6.498 -12.200 1.00 47.06 201 THR A C 1
ATOM 1562 O O . THR A 1 201 ? -18.410 -7.232 -12.241 1.00 47.06 201 THR A O 1
ATOM 1565 N N . GLN A 1 202 ? -17.505 -5.194 -12.468 1.00 40.19 202 GLN A N 1
ATOM 1566 C CA . GLN A 1 202 ? -18.566 -4.696 -13.337 1.00 40.19 202 GLN A CA 1
ATOM 1567 C C . GLN A 1 202 ? -18.453 -5.539 -14.607 1.00 40.19 202 GLN A C 1
ATOM 1569 O O . GLN A 1 202 ? -17.368 -5.587 -15.191 1.00 40.19 202 GLN A O 1
ATOM 1574 N N . ALA A 1 203 ? -19.510 -6.274 -14.970 1.00 30.66 203 ALA A N 1
ATOM 1575 C CA . ALA A 1 203 ? -19.569 -6.925 -16.268 1.00 30.66 203 ALA A CA 1
ATOM 1576 C C . ALA A 1 203 ? -19.162 -5.863 -17.279 1.00 30.66 203 ALA A C 1
ATOM 1578 O O . ALA A 1 203 ? -19.812 -4.821 -17.358 1.00 30.66 203 ALA A O 1
ATOM 1579 N N . SER A 1 204 ? -18.029 -6.082 -17.940 1.00 28.36 204 SER A N 1
ATOM 1580 C CA . SER A 1 204 ? -17.524 -5.181 -18.950 1.00 28.36 204 SER A CA 1
ATOM 1581 C C . SER A 1 204 ? -18.639 -5.049 -19.973 1.00 28.36 204 SER A C 1
ATOM 1583 O O . SER A 1 204 ? -18.871 -5.956 -20.771 1.00 28.36 204 SER A O 1
ATOM 1585 N N . GLN A 1 205 ? -19.377 -3.942 -19.926 1.00 27.58 205 GLN A N 1
ATOM 1586 C CA . GLN A 1 205 ? -19.991 -3.458 -21.135 1.00 27.58 205 GLN A CA 1
ATOM 1587 C C . GLN A 1 205 ? -18.802 -3.212 -22.047 1.00 27.58 205 GLN A C 1
ATOM 1589 O O . GLN A 1 205 ? -18.000 -2.307 -21.834 1.00 27.58 205 GLN A O 1
ATOM 1594 N N . SER A 1 206 ? -18.642 -4.114 -23.007 1.00 30.06 206 SER A N 1
ATOM 1595 C CA . SER A 1 206 ? -17.896 -3.884 -24.225 1.00 30.06 206 SER A CA 1
ATOM 1596 C C . SER A 1 206 ? -18.587 -2.746 -24.979 1.00 30.06 206 SER A C 1
ATOM 1598 O O . SER A 1 206 ? -19.184 -2.949 -26.033 1.00 30.06 206 SER A O 1
ATOM 1600 N N . GLU A 1 207 ? -18.579 -1.546 -24.413 1.00 27.20 207 GLU A N 1
ATOM 1601 C CA . GLU A 1 207 ? -18.725 -0.342 -25.198 1.00 27.20 207 GLU A CA 1
ATOM 1602 C C . GLU A 1 207 ? -17.356 -0.102 -25.790 1.00 27.20 207 GLU A C 1
ATOM 1604 O O . GLU A 1 207 ? -16.451 0.416 -25.153 1.00 27.20 207 GLU A O 1
ATOM 1609 N N . ASN A 1 208 ? -17.217 -0.610 -27.007 1.00 38.03 208 ASN A N 1
ATOM 1610 C CA . ASN A 1 208 ? -16.213 -0.219 -27.966 1.00 38.03 208 ASN A CA 1
ATOM 1611 C C . ASN A 1 208 ? -16.254 1.317 -28.078 1.00 38.03 208 ASN A C 1
ATOM 1613 O O . ASN A 1 208 ? -17.175 1.832 -28.721 1.00 38.03 208 ASN A O 1
ATOM 1617 N N . PRO A 1 209 ? -15.311 2.084 -27.499 1.00 30.78 209 PRO A N 1
ATOM 1618 C CA . PRO A 1 209 ? -15.120 3.434 -27.954 1.00 30.78 209 PRO A CA 1
ATOM 1619 C C . PRO A 1 209 ? -14.268 3.262 -29.205 1.00 30.78 209 PRO A C 1
ATOM 1621 O O . PRO A 1 209 ? -13.048 3.114 -29.136 1.00 30.78 209 PRO A O 1
ATOM 1624 N N . SER A 1 210 ? -14.904 3.312 -30.374 1.00 32.12 210 SER A N 1
ATOM 1625 C CA . SER A 1 210 ? -14.240 3.913 -31.527 1.00 32.12 210 SER A CA 1
ATOM 1626 C C . SER A 1 210 ? -13.945 5.376 -31.181 1.00 32.12 210 SER A C 1
ATOM 1628 O O . SER A 1 210 ? -14.609 6.292 -31.648 1.00 32.12 210 SER A O 1
ATOM 1630 N N . ALA A 1 211 ? -12.981 5.587 -30.292 1.00 32.09 211 ALA A N 1
ATOM 1631 C CA . ALA A 1 211 ? -12.188 6.785 -30.245 1.00 32.09 211 ALA A CA 1
ATOM 1632 C C . ALA A 1 211 ? -10.994 6.463 -31.132 1.00 32.09 211 ALA A C 1
ATOM 1634 O O . ALA A 1 211 ? -10.279 5.489 -30.890 1.00 32.09 211 ALA A O 1
ATOM 1635 N N . GLU A 1 212 ? -10.835 7.232 -32.205 1.00 29.06 212 GLU A N 1
ATOM 1636 C CA . GLU A 1 212 ? -9.580 7.304 -32.935 1.00 29.06 212 GLU A CA 1
ATOM 1637 C C . GLU A 1 212 ? -8.458 7.415 -31.904 1.00 29.06 212 GLU A C 1
ATOM 1639 O O . GLU A 1 212 ? -8.311 8.437 -31.235 1.00 29.06 212 GLU A O 1
ATOM 1644 N N . ASN A 1 213 ? -7.703 6.330 -31.736 1.00 32.28 213 ASN A N 1
ATOM 1645 C CA . ASN A 1 213 ? -6.396 6.399 -31.115 1.00 32.28 213 ASN A CA 1
ATOM 1646 C C . ASN A 1 213 ? -5.658 7.461 -31.936 1.00 32.28 213 A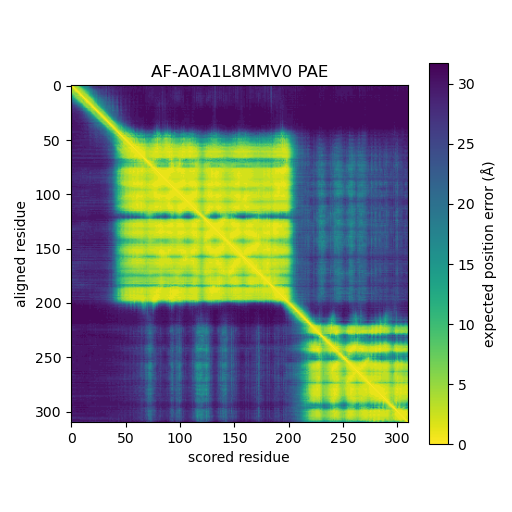SN A C 1
ATOM 1648 O O . ASN A 1 213 ? -5.483 7.230 -33.140 1.00 32.28 213 ASN A O 1
ATOM 1652 N N . PRO A 1 214 ? -5.260 8.623 -31.383 1.00 32.31 214 PRO A N 1
ATOM 1653 C CA . PRO A 1 214 ? -4.276 9.413 -32.088 1.00 32.31 214 PRO A CA 1
ATOM 1654 C C . PRO A 1 214 ? -3.079 8.479 -32.226 1.00 32.31 214 PRO A C 1
ATOM 1656 O O . PRO A 1 214 ? -2.498 8.057 -31.224 1.00 32.31 214 PRO A O 1
ATOM 1659 N N . SER A 1 215 ? -2.790 8.057 -33.462 1.00 35.75 215 SER A N 1
ATOM 1660 C CA . SER A 1 215 ? -1.581 7.303 -33.761 1.00 35.75 215 SER A CA 1
ATOM 1661 C C . SER A 1 215 ? -0.422 7.968 -33.023 1.00 35.75 215 SER A C 1
ATOM 1663 O O . SER A 1 215 ? -0.344 9.200 -33.060 1.00 35.75 215 SER A O 1
ATOM 1665 N N . PRO A 1 216 ? 0.452 7.203 -32.350 1.00 41.88 216 PRO A N 1
ATOM 1666 C CA . PRO A 1 216 ? 1.602 7.778 -31.676 1.00 41.88 216 PRO A CA 1
ATOM 1667 C C . PRO A 1 216 ? 2.380 8.607 -32.697 1.00 41.88 216 PRO A C 1
ATOM 1669 O O . PRO A 1 216 ? 2.912 8.091 -33.683 1.00 41.88 216 PRO A O 1
ATOM 1672 N N . THR A 1 217 ? 2.355 9.927 -32.523 1.00 38.34 217 THR A N 1
ATOM 1673 C CA . THR A 1 217 ? 3.072 10.833 -33.410 1.00 38.34 217 THR A CA 1
ATOM 1674 C C . THR A 1 217 ? 4.561 10.643 -33.149 1.00 38.34 217 THR A C 1
ATOM 1676 O O . THR A 1 217 ? 5.058 11.022 -32.095 1.00 38.34 217 THR A O 1
ATOM 1679 N N . ASN A 1 218 ? 5.238 10.096 -34.159 1.00 48.16 218 ASN A N 1
ATOM 1680 C CA . ASN A 1 218 ? 6.676 9.860 -34.317 1.00 48.16 218 ASN A CA 1
ATOM 1681 C C . ASN A 1 218 ? 7.263 8.568 -33.718 1.00 48.16 218 ASN A C 1
ATOM 1683 O O . ASN A 1 218 ? 7.574 8.518 -32.528 1.00 48.16 218 ASN A O 1
ATOM 1687 N N . PRO A 1 219 ? 7.678 7.606 -34.570 1.00 48.38 219 PRO A N 1
ATOM 1688 C CA . PRO A 1 219 ? 8.905 6.876 -34.297 1.00 48.38 219 PRO A CA 1
ATOM 1689 C C . PRO A 1 219 ? 10.059 7.880 -34.436 1.00 48.38 219 PRO A C 1
ATOM 1691 O O . PRO A 1 219 ? 10.559 8.120 -35.534 1.00 48.38 219 PRO A O 1
ATOM 1694 N N . SER A 1 220 ? 10.440 8.542 -33.340 1.00 56.25 220 SER A N 1
A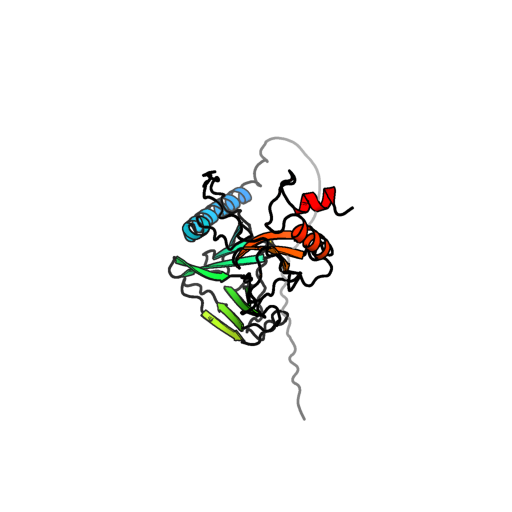TOM 1695 C CA . SER A 1 220 ? 11.646 9.372 -33.344 1.00 56.25 220 SER A CA 1
ATOM 1696 C C . SER A 1 220 ? 12.831 8.499 -33.770 1.00 56.25 220 SER A C 1
ATOM 1698 O O . SER A 1 220 ? 13.076 7.445 -33.179 1.00 56.25 220 SER A O 1
ATOM 1700 N N . THR A 1 221 ? 13.558 8.926 -34.805 1.00 58.53 221 THR A N 1
ATOM 1701 C CA . THR A 1 221 ? 14.830 8.320 -35.233 1.00 58.53 221 THR A CA 1
ATOM 1702 C C . THR A 1 221 ? 15.968 8.599 -34.248 1.00 58.53 221 THR A C 1
ATOM 1704 O O . THR A 1 221 ? 17.094 8.159 -34.468 1.00 58.53 221 THR A O 1
ATOM 1707 N N . GLU A 1 222 ? 15.704 9.349 -33.177 1.00 66.25 222 GLU A N 1
ATOM 1708 C CA . GLU A 1 222 ? 16.668 9.598 -32.114 1.00 66.25 222 GLU A CA 1
ATOM 1709 C C . GLU A 1 222 ? 16.886 8.336 -31.271 1.00 66.25 222 GLU A C 1
ATOM 1711 O O . GLU A 1 222 ? 15.946 7.624 -30.887 1.00 66.25 222 GLU A O 1
ATOM 1716 N N . ALA A 1 223 ? 18.160 8.067 -30.985 1.00 72.12 223 ALA A N 1
ATOM 1717 C CA . ALA A 1 223 ? 18.569 6.977 -30.117 1.00 72.12 223 ALA A CA 1
ATOM 1718 C C . ALA A 1 223 ? 18.014 7.176 -28.699 1.00 72.12 223 ALA A C 1
ATOM 1720 O O . ALA A 1 223 ? 17.913 8.300 -28.201 1.00 72.12 223 ALA A O 1
ATOM 1721 N N . TYR A 1 224 ? 17.689 6.070 -28.028 1.00 74.75 224 TYR A N 1
ATOM 1722 C CA . TYR A 1 224 ? 17.374 6.106 -26.605 1.00 74.75 224 TYR A CA 1
ATOM 1723 C C . TYR A 1 224 ? 18.597 6.601 -25.832 1.00 74.75 224 TYR A C 1
ATOM 1725 O O . TYR A 1 224 ? 19.693 6.069 -25.981 1.00 74.75 224 TYR A O 1
ATOM 1733 N N . GLN A 1 225 ? 18.402 7.614 -24.990 1.00 75.81 225 GLN A N 1
ATOM 1734 C CA . GLN A 1 225 ? 19.459 8.114 -24.107 1.00 75.81 225 GLN A CA 1
ATOM 1735 C C . GLN A 1 225 ? 19.719 7.176 -22.915 1.00 75.81 225 GLN A C 1
ATOM 1737 O O . GLN A 1 225 ? 20.750 7.289 -22.260 1.00 75.81 225 GLN A O 1
ATOM 1742 N N . THR A 1 226 ? 18.780 6.270 -22.623 1.00 76.19 226 THR A N 1
ATOM 1743 C CA . THR A 1 226 ? 18.844 5.314 -21.512 1.00 76.19 226 THR A CA 1
ATOM 1744 C C . THR A 1 226 ? 17.924 4.113 -21.755 1.00 76.19 226 THR A C 1
ATOM 1746 O O . THR A 1 226 ? 16.857 4.231 -22.371 1.00 76.19 226 THR A O 1
ATOM 1749 N N . ASP A 1 227 ? 18.322 2.957 -21.230 1.00 80.44 227 ASP A N 1
ATOM 1750 C CA . ASP A 1 227 ? 17.496 1.746 -21.162 1.00 80.44 227 ASP A CA 1
ATOM 1751 C C . ASP A 1 227 ? 16.554 1.762 -19.969 1.00 80.44 227 ASP A C 1
ATOM 1753 O O . ASP A 1 227 ? 15.424 1.284 -20.045 1.00 80.44 227 ASP A O 1
ATOM 1757 N N . VAL A 1 228 ? 17.020 2.354 -18.876 1.00 75.31 228 VAL A N 1
ATOM 1758 C CA . VAL A 1 228 ? 16.282 2.460 -17.628 1.00 75.31 228 VAL A CA 1
ATOM 1759 C C . VAL A 1 228 ? 15.445 3.721 -17.675 1.00 75.31 228 VAL A C 1
ATOM 1761 O O . VAL A 1 228 ? 15.942 4.787 -18.050 1.00 75.31 228 VAL A O 1
ATOM 1764 N N . PHE A 1 229 ? 14.180 3.604 -17.290 1.00 69.94 229 PHE A N 1
ATOM 1765 C CA . PHE A 1 229 ? 13.326 4.757 -17.103 1.00 69.94 229 PHE A CA 1
ATOM 1766 C C . PHE A 1 229 ? 13.950 5.623 -15.999 1.00 69.94 229 PHE A C 1
ATOM 1768 O O . PHE A 1 229 ? 14.135 5.128 -14.885 1.00 69.94 229 PHE A O 1
ATOM 1775 N N . PRO A 1 230 ? 14.311 6.893 -16.259 1.00 58.91 230 PRO A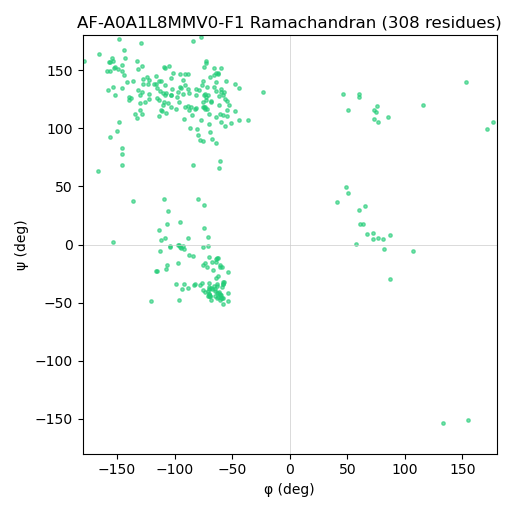 N 1
ATOM 1776 C CA . PRO A 1 230 ? 14.787 7.802 -15.227 1.00 58.91 230 PRO A CA 1
ATOM 1777 C C . PRO A 1 230 ? 13.678 8.061 -14.205 1.00 58.91 230 PRO A C 1
ATOM 1779 O O . PRO A 1 230 ? 12.922 9.029 -14.273 1.00 58.91 230 PRO A O 1
ATOM 1782 N N . SER A 1 231 ? 13.576 7.207 -13.196 1.00 55.03 231 SER A N 1
ATOM 1783 C CA . SER A 1 231 ? 12.768 7.509 -12.031 1.00 55.03 231 SER A CA 1
ATOM 1784 C C . SER A 1 231 ? 13.477 8.631 -11.257 1.00 55.03 231 SER A C 1
ATOM 1786 O O . SER A 1 231 ? 14.462 8.366 -10.586 1.00 55.03 231 SER A O 1
ATOM 1788 N N . ALA A 1 232 ? 12.989 9.872 -11.350 1.00 41.94 232 ALA A N 1
ATOM 1789 C CA . ALA A 1 232 ? 13.313 11.056 -10.518 1.00 41.94 232 ALA A CA 1
ATOM 1790 C C . ALA A 1 232 ? 14.483 11.972 -10.847 1.00 41.94 232 ALA A C 1
ATOM 1792 O O . ALA A 1 232 ? 14.420 13.136 -10.465 1.00 41.94 232 ALA A O 1
ATOM 1793 N N . TRP A 1 233 ? 15.555 11.492 -11.467 1.00 35.91 233 TRP A N 1
ATOM 1794 C CA . TRP A 1 233 ? 16.838 12.212 -11.356 1.00 35.91 233 TRP A CA 1
ATOM 1795 C C . TRP A 1 233 ? 17.118 13.213 -12.464 1.00 35.91 233 TRP A C 1
ATOM 1797 O O . TRP A 1 233 ? 18.151 13.872 -12.435 1.00 35.91 233 TRP A O 1
ATOM 1807 N N . GLN A 1 234 ? 16.213 13.330 -13.433 1.00 49.75 234 GLN A N 1
ATOM 1808 C CA . GLN A 1 234 ? 16.332 14.287 -14.526 1.00 49.75 234 GLN A CA 1
ATOM 1809 C C . GLN A 1 234 ? 14.926 14.779 -14.898 1.00 49.75 234 GLN A C 1
ATOM 1811 O O . GLN A 1 234 ? 14.307 14.282 -15.836 1.00 49.75 234 GLN A O 1
ATOM 1816 N N . SER A 1 235 ? 14.373 15.694 -14.095 1.00 48.88 235 SER A N 1
ATOM 1817 C CA . SER A 1 235 ? 13.010 16.230 -14.272 1.00 48.88 235 SER A CA 1
ATOM 1818 C C . SER A 1 235 ? 12.831 17.016 -15.580 1.00 48.88 235 SER A C 1
ATOM 1820 O O . SER A 1 235 ? 11.711 17.260 -16.022 1.00 48.88 235 SER A O 1
ATOM 1822 N N . ASP A 1 236 ? 13.942 17.372 -16.209 1.00 55.38 236 ASP A N 1
ATOM 1823 C CA . ASP A 1 236 ? 14.099 18.104 -17.456 1.00 55.38 236 ASP A CA 1
ATOM 1824 C C . ASP A 1 236 ? 14.491 17.206 -18.648 1.00 55.38 236 ASP A C 1
ATOM 1826 O O . ASP A 1 236 ? 14.537 17.678 -19.790 1.00 55.38 236 ASP A O 1
ATOM 1830 N N . THR A 1 237 ? 14.680 15.897 -18.435 1.00 58.25 237 THR A N 1
ATOM 1831 C CA . THR A 1 237 ? 14.936 14.956 -19.532 1.00 58.25 237 THR A CA 1
ATOM 1832 C C . THR A 1 237 ? 13.646 14.641 -20.270 1.00 58.25 237 THR A C 1
ATOM 1834 O O . THR A 1 237 ? 12.777 13.908 -19.797 1.00 58.25 237 THR A O 1
ATOM 1837 N N . LYS A 1 238 ? 13.534 15.185 -21.483 1.00 62.88 238 LYS A N 1
ATOM 1838 C CA . LYS A 1 238 ? 12.502 14.797 -22.444 1.00 62.88 238 LYS A CA 1
ATOM 1839 C C . LYS A 1 238 ? 12.780 13.379 -22.929 1.00 62.88 238 LYS A C 1
ATOM 1841 O O . LYS A 1 238 ? 13.585 13.168 -23.831 1.00 62.88 238 LYS A O 1
ATOM 1846 N N . LEU A 1 239 ? 12.107 12.412 -22.321 1.00 69.62 239 LEU A N 1
ATOM 1847 C CA . LEU A 1 239 ? 12.086 11.044 -22.817 1.00 69.62 239 LEU A CA 1
ATOM 1848 C C . LEU A 1 239 ? 11.153 10.960 -24.015 1.00 69.62 239 LEU A C 1
ATOM 1850 O O . LEU A 1 239 ? 10.064 11.536 -24.018 1.00 69.62 239 LEU A O 1
ATOM 1854 N N . ARG A 1 240 ? 11.601 10.238 -25.036 1.00 76.19 240 ARG A N 1
ATOM 1855 C CA . ARG A 1 240 ? 10.745 9.874 -26.158 1.00 76.19 240 ARG A CA 1
ATOM 1856 C C . ARG A 1 240 ? 9.751 8.798 -25.732 1.00 76.19 240 ARG A C 1
ATOM 1858 O O . ARG A 1 240 ? 10.006 8.026 -24.811 1.00 76.19 240 ARG A O 1
ATOM 1865 N N . ASP A 1 241 ? 8.662 8.695 -26.473 1.00 82.12 241 ASP A N 1
ATOM 1866 C CA . ASP A 1 241 ? 7.744 7.571 -26.344 1.00 82.12 241 ASP A CA 1
ATOM 1867 C C . ASP A 1 241 ? 8.448 6.243 -26.691 1.00 82.12 241 ASP A C 1
ATOM 1869 O O . ASP A 1 241 ? 9.363 6.186 -27.535 1.00 82.12 241 ASP A O 1
ATOM 1873 N N . GLY A 1 242 ? 8.021 5.175 -26.016 1.00 84.06 242 GLY A N 1
ATOM 1874 C CA . GLY A 1 242 ? 8.508 3.808 -26.201 1.00 84.06 242 GLY A CA 1
ATOM 1875 C C . GLY A 1 242 ? 8.821 3.087 -24.889 1.00 84.06 242 GLY A C 1
ATOM 1876 O O . GLY A 1 242 ? 8.221 3.377 -23.861 1.00 84.06 242 GLY A O 1
ATOM 1877 N N . PHE A 1 243 ? 9.737 2.119 -24.930 1.00 87.50 243 PHE A N 1
ATOM 1878 C CA . PHE A 1 243 ? 9.920 1.143 -23.849 1.00 87.50 243 PHE A CA 1
ATOM 1879 C C . PHE A 1 243 ? 11.134 1.432 -22.970 1.00 87.50 243 PHE A C 1
ATOM 1881 O O . PHE A 1 243 ? 12.184 1.819 -23.491 1.00 87.50 243 PHE A O 1
ATOM 1888 N N . TYR A 1 244 ? 11.013 1.185 -21.666 1.00 86.31 244 TYR A N 1
ATOM 1889 C CA . TYR A 1 244 ? 12.073 1.381 -20.673 1.00 86.31 244 TYR A CA 1
ATOM 1890 C C . TYR A 1 244 ? 12.009 0.332 -19.557 1.00 86.31 244 TYR A C 1
ATOM 1892 O O . TYR A 1 244 ? 10.922 -0.096 -19.181 1.00 86.31 244 TYR A O 1
ATOM 1900 N N . ILE A 1 245 ? 13.153 -0.034 -18.974 1.00 84.75 245 ILE A N 1
ATOM 1901 C CA . ILE A 1 245 ? 13.203 -0.812 -17.725 1.00 84.75 245 ILE A CA 1
ATOM 1902 C C . ILE A 1 245 ? 12.771 0.102 -16.575 1.00 84.75 245 ILE A C 1
ATOM 1904 O O . ILE A 1 245 ? 13.443 1.095 -16.306 1.00 84.75 245 ILE A O 1
ATOM 1908 N N . SER A 1 246 ? 11.664 -0.205 -15.904 1.00 73.38 246 SER A N 1
ATOM 1909 C CA . SER A 1 246 ? 11.073 0.656 -14.864 1.00 73.38 246 SER A CA 1
ATOM 1910 C C . SER A 1 246 ? 11.258 0.127 -13.445 1.00 73.38 246 SER A C 1
ATOM 1912 O O . SER A 1 246 ? 11.204 0.898 -12.484 1.00 73.38 246 SER A O 1
ATOM 1914 N N . PHE A 1 247 ? 11.507 -1.174 -13.294 1.00 64.94 247 PHE A N 1
ATOM 1915 C CA . PHE A 1 247 ? 11.649 -1.804 -11.989 1.00 64.94 247 PHE A CA 1
ATOM 1916 C C . PHE A 1 247 ? 12.523 -3.055 -12.055 1.00 64.94 247 PHE A C 1
ATOM 1918 O O . PHE A 1 247 ? 12.369 -3.886 -12.950 1.00 64.94 247 PHE A O 1
ATOM 1925 N N . ILE A 1 248 ? 13.423 -3.171 -11.083 1.00 57.28 248 ILE A N 1
ATOM 1926 C CA . ILE A 1 248 ? 14.237 -4.350 -10.791 1.00 57.28 248 ILE A CA 1
ATOM 1927 C C . ILE A 1 248 ? 14.040 -4.573 -9.291 1.00 57.28 248 ILE A C 1
ATOM 1929 O O . ILE A 1 248 ? 14.391 -3.679 -8.515 1.00 57.28 248 ILE A O 1
ATOM 1933 N N . GLU A 1 249 ? 13.446 -5.687 -8.847 1.00 54.88 249 GLU A N 1
ATOM 1934 C CA . GLU A 1 249 ? 13.466 -5.954 -7.401 1.00 54.88 249 GLU A CA 1
ATOM 1935 C C . GLU A 1 249 ? 14.903 -6.281 -6.983 1.00 54.88 249 GLU A C 1
ATOM 1937 O O . GLU A 1 249 ? 15.655 -6.921 -7.716 1.00 54.88 249 GLU A O 1
ATOM 1942 N N . ASN A 1 250 ? 15.297 -5.848 -5.784 1.00 48.31 250 ASN A N 1
ATOM 1943 C CA . ASN A 1 250 ? 16.667 -5.973 -5.271 1.00 48.31 250 ASN A CA 1
ATOM 1944 C C . ASN A 1 250 ? 17.033 -7.410 -4.838 1.00 48.31 250 ASN A C 1
ATOM 1946 O O . ASN A 1 250 ? 17.770 -7.603 -3.872 1.00 48.31 250 ASN A O 1
ATOM 1950 N N . THR A 1 251 ? 16.511 -8.426 -5.525 1.00 54.28 251 THR A N 1
ATOM 1951 C CA . THR A 1 251 ? 16.858 -9.831 -5.305 1.00 54.28 251 THR A CA 1
ATOM 1952 C C . THR A 1 251 ? 17.346 -10.451 -6.612 1.00 54.28 251 THR A C 1
ATOM 1954 O O . THR A 1 251 ? 16.841 -10.144 -7.689 1.00 54.28 251 THR A O 1
ATOM 1957 N N . GLU A 1 252 ? 18.324 -11.355 -6.535 1.00 52.09 252 GLU A N 1
ATOM 1958 C CA . GLU A 1 252 ? 18.884 -12.032 -7.719 1.00 52.09 252 GLU A CA 1
ATOM 1959 C C . GLU A 1 252 ? 17.854 -12.895 -8.480 1.00 52.09 252 GLU A C 1
ATOM 1961 O O . GLU A 1 252 ? 18.120 -13.323 -9.599 1.00 52.09 252 GLU A O 1
ATOM 1966 N N . ALA A 1 253 ? 16.678 -13.145 -7.893 1.00 56.56 253 ALA A N 1
ATOM 1967 C CA . ALA A 1 253 ? 15.605 -13.954 -8.471 1.00 56.56 253 ALA A CA 1
ATOM 1968 C C . ALA A 1 253 ? 14.432 -13.129 -9.031 1.00 56.56 253 ALA A C 1
ATOM 1970 O O . ALA A 1 253 ? 13.475 -13.710 -9.534 1.00 56.56 253 ALA A O 1
ATOM 1971 N N . ALA A 1 254 ? 14.485 -11.802 -8.929 1.00 64.50 254 ALA A N 1
ATOM 1972 C CA . ALA A 1 254 ? 13.347 -10.943 -9.208 1.00 64.50 254 ALA A CA 1
ATOM 1973 C C . ALA A 1 254 ? 13.037 -10.772 -10.692 1.00 64.50 254 ALA A C 1
ATOM 1975 O O . ALA A 1 254 ? 13.946 -10.576 -11.508 1.00 64.50 254 ALA A O 1
ATOM 1976 N N . ASP A 1 255 ? 11.749 -10.749 -11.016 1.00 76.94 255 ASP A N 1
ATOM 1977 C CA . ASP A 1 255 ? 11.280 -10.344 -12.330 1.00 76.94 255 ASP A CA 1
ATOM 1978 C C . ASP A 1 255 ? 11.587 -8.852 -12.571 1.00 76.94 255 ASP A C 1
ATOM 1980 O O . ASP A 1 255 ? 11.717 -8.036 -11.657 1.00 76.94 255 ASP A O 1
ATOM 1984 N N . THR A 1 256 ? 11.764 -8.491 -13.836 1.00 77.31 256 THR A N 1
ATOM 1985 C CA . THR A 1 256 ? 12.049 -7.130 -14.291 1.00 77.31 256 THR A CA 1
ATOM 1986 C C . THR A 1 256 ? 10.860 -6.591 -15.064 1.00 77.31 256 THR A C 1
ATOM 1988 O O . THR A 1 256 ? 10.247 -7.314 -15.850 1.00 77.31 256 THR A O 1
ATOM 1991 N N . HIS A 1 257 ? 10.544 -5.314 -14.870 1.00 83.38 257 HIS A N 1
ATOM 1992 C CA . HIS A 1 257 ? 9.424 -4.675 -15.554 1.00 83.38 257 HIS A CA 1
ATOM 1993 C C . HIS A 1 257 ? 9.920 -3.806 -16.708 1.00 83.38 257 HIS A C 1
ATOM 1995 O O . HIS A 1 257 ? 10.850 -3.009 -16.547 1.00 83.38 257 HIS A O 1
ATOM 2001 N N . ILE A 1 258 ? 9.264 -3.941 -17.858 1.00 86.12 258 ILE A N 1
ATOM 2002 C CA . ILE A 1 258 ? 9.416 -3.058 -19.011 1.00 86.12 258 ILE A CA 1
ATOM 2003 C C . ILE A 1 258 ? 8.134 -2.254 -19.175 1.00 86.12 258 ILE A C 1
ATOM 2005 O O . ILE A 1 258 ? 7.091 -2.814 -19.502 1.00 86.12 258 ILE A O 1
ATOM 2009 N N . SER A 1 259 ? 8.226 -0.944 -18.990 1.00 83.88 259 SER A N 1
ATOM 2010 C CA . SER A 1 259 ? 7.104 -0.022 -19.147 1.00 83.88 259 SER A CA 1
ATOM 2011 C C . SER A 1 259 ? 7.084 0.592 -20.539 1.00 83.88 259 SER A C 1
ATOM 2013 O O . SER A 1 259 ? 8.118 1.047 -21.040 1.00 83.88 259 SER A O 1
ATOM 2015 N N . GLN A 1 260 ? 5.901 0.646 -21.148 1.00 84.19 260 GLN A N 1
ATOM 2016 C CA . GLN A 1 260 ? 5.629 1.457 -22.328 1.00 84.19 260 GLN A CA 1
ATOM 2017 C C . GLN A 1 260 ? 5.216 2.863 -21.900 1.00 84.19 260 GLN A C 1
ATOM 2019 O O . GLN A 1 260 ? 4.322 3.036 -21.076 1.00 84.19 260 GLN A O 1
ATOM 2024 N N . MET A 1 261 ? 5.843 3.870 -22.499 1.00 79.06 261 MET A N 1
ATOM 2025 C CA . MET A 1 261 ? 5.591 5.279 -22.231 1.00 79.06 261 MET A CA 1
ATOM 2026 C C . MET A 1 261 ? 5.008 5.963 -23.466 1.00 79.06 261 MET A C 1
ATOM 2028 O O . MET A 1 261 ? 5.511 5.800 -24.580 1.00 79.06 261 MET A O 1
ATOM 2032 N N . THR A 1 262 ? 3.960 6.758 -23.274 1.00 73.31 262 THR A N 1
ATOM 2033 C CA . THR A 1 262 ? 3.349 7.606 -24.304 1.00 73.31 262 THR A CA 1
ATOM 2034 C C . THR A 1 262 ? 2.979 8.955 -23.701 1.00 73.31 262 THR A C 1
ATOM 2036 O O . THR A 1 262 ? 2.257 9.015 -22.705 1.00 73.31 262 THR A O 1
ATOM 2039 N N . ASN A 1 263 ? 3.472 10.053 -24.275 1.00 70.44 263 ASN A N 1
ATOM 2040 C CA . ASN A 1 263 ? 3.292 11.412 -23.754 1.00 70.44 263 ASN A CA 1
ATOM 2041 C C . ASN A 1 263 ? 3.658 11.535 -22.260 1.00 70.44 263 ASN A C 1
ATOM 2043 O O . ASN A 1 263 ? 2.923 12.129 -21.469 1.00 70.44 263 ASN A O 1
ATOM 2047 N N . MET A 1 264 ? 4.791 10.939 -21.873 1.00 67.56 264 MET A N 1
ATOM 2048 C CA . MET A 1 264 ? 5.282 10.854 -20.486 1.00 67.56 264 MET A CA 1
ATOM 2049 C C . MET A 1 264 ? 4.361 10.114 -19.498 1.00 67.56 264 MET A C 1
ATOM 2051 O O . MET A 1 264 ? 4.522 10.254 -18.286 1.00 67.56 264 MET A O 1
ATOM 2055 N N . LYS A 1 265 ? 3.406 9.318 -19.985 1.00 65.00 265 LYS A N 1
ATOM 2056 C CA . LYS A 1 265 ? 2.562 8.449 -19.159 1.00 65.00 265 LYS A CA 1
ATOM 2057 C C . LYS A 1 265 ? 2.857 6.992 -19.456 1.00 65.00 265 LYS A C 1
ATOM 2059 O O . LYS A 1 265 ? 3.050 6.639 -20.614 1.00 65.00 265 LYS A O 1
ATOM 2064 N N . GLU A 1 266 ? 2.875 6.172 -18.416 1.00 72.94 266 GLU A N 1
ATOM 2065 C CA . GLU A 1 266 ? 2.929 4.723 -18.574 1.00 72.94 266 GLU A CA 1
ATOM 2066 C C . GLU A 1 266 ? 1.587 4.234 -19.121 1.00 72.94 266 GLU A C 1
ATOM 2068 O O . GLU A 1 266 ? 0.529 4.620 -18.615 1.00 72.94 266 GLU A O 1
ATOM 2073 N N . THR A 1 267 ? 1.633 3.451 -20.193 1.00 72.19 267 THR A N 1
ATOM 2074 C CA . THR A 1 267 ? 0.448 2.931 -20.884 1.00 72.19 267 THR A CA 1
ATOM 2075 C C . THR A 1 267 ? 0.347 1.415 -20.832 1.00 72.19 267 THR A C 1
ATOM 2077 O O . THR A 1 267 ? -0.759 0.896 -20.960 1.00 72.19 267 THR A O 1
ATOM 2080 N N . ASP A 1 268 ? 1.465 0.719 -20.618 1.00 75.38 268 ASP A N 1
ATOM 2081 C CA . ASP A 1 268 ? 1.517 -0.735 -20.478 1.00 75.38 268 ASP A CA 1
ATOM 2082 C C . ASP A 1 268 ? 2.768 -1.165 -19.695 1.00 75.38 268 ASP A C 1
ATOM 2084 O O . ASP A 1 268 ? 3.763 -0.433 -19.661 1.00 75.38 268 ASP A O 1
ATOM 2088 N N . VAL A 1 269 ? 2.732 -2.355 -19.090 1.00 80.19 269 VAL A N 1
ATOM 2089 C CA . VAL A 1 269 ? 3.857 -2.957 -18.362 1.00 80.19 269 VAL A CA 1
ATOM 2090 C C . VAL A 1 269 ? 3.969 -4.443 -18.688 1.00 80.19 269 VAL A C 1
ATOM 2092 O O . VAL A 1 269 ? 3.044 -5.224 -18.476 1.00 80.19 269 VAL A O 1
ATOM 2095 N N . VAL A 1 270 ? 5.157 -4.852 -19.128 1.00 82.31 270 VAL A N 1
ATOM 2096 C CA . VAL A 1 270 ? 5.515 -6.252 -19.363 1.00 82.31 270 VAL A CA 1
ATOM 2097 C C . VAL A 1 270 ? 6.445 -6.729 -18.253 1.00 82.31 270 VAL A C 1
ATOM 2099 O O . VAL A 1 270 ? 7.529 -6.177 -18.066 1.00 82.31 270 VAL A O 1
ATOM 2102 N N . VAL A 1 271 ? 6.039 -7.781 -17.545 1.00 82.56 271 VAL A N 1
ATOM 2103 C CA . VAL A 1 271 ? 6.850 -8.443 -16.513 1.00 82.56 271 VAL A CA 1
ATOM 2104 C C . VAL A 1 271 ? 7.628 -9.595 -17.144 1.00 82.56 271 VAL A C 1
ATOM 2106 O O . VAL A 1 271 ? 7.065 -10.423 -17.861 1.00 82.56 271 VAL A O 1
ATOM 2109 N N . LEU A 1 272 ? 8.936 -9.628 -16.901 1.00 80.88 272 LEU A N 1
ATOM 2110 C CA . LEU A 1 272 ? 9.877 -10.565 -17.508 1.00 80.88 272 LEU A CA 1
ATOM 2111 C C . LEU A 1 272 ? 10.686 -11.270 -16.419 1.00 80.88 272 LEU A C 1
ATOM 2113 O O . LEU A 1 272 ? 11.139 -10.594 -15.500 1.00 80.88 272 LEU A O 1
ATOM 2117 N N . PRO A 1 273 ? 11.006 -12.567 -16.553 1.00 80.69 273 PRO A N 1
ATOM 2118 C CA . PRO A 1 273 ? 11.938 -13.215 -15.645 1.00 80.69 273 PRO A CA 1
ATOM 2119 C C . PRO A 1 273 ? 13.321 -12.562 -15.666 1.00 80.69 273 PRO A C 1
ATOM 2121 O O . PRO A 1 273 ? 13.759 -12.039 -16.702 1.00 80.69 273 PRO A O 1
ATOM 2124 N N . ASN A 1 274 ? 14.025 -12.652 -14.535 1.00 70.62 274 ASN A N 1
ATOM 2125 C CA . ASN A 1 274 ? 15.364 -12.091 -14.364 1.00 70.62 274 ASN A CA 1
ATOM 2126 C C . ASN A 1 274 ? 16.302 -12.449 -15.539 1.00 70.62 274 ASN A C 1
ATOM 2128 O O . ASN A 1 274 ? 16.296 -13.570 -16.058 1.00 70.62 274 ASN A O 1
ATOM 2132 N N . GLY A 1 275 ? 17.091 -11.472 -15.993 1.00 75.38 275 GLY A N 1
ATOM 2133 C CA . GLY A 1 275 ? 18.062 -11.633 -17.080 1.00 75.38 275 GLY A CA 1
ATOM 2134 C C . GLY A 1 275 ? 17.492 -11.536 -18.501 1.00 75.38 275 GLY A C 1
ATOM 2135 O O . GLY A 1 275 ? 18.261 -11.563 -19.459 1.00 75.38 275 GLY A O 1
ATOM 2136 N N . GLN A 1 276 ? 16.172 -11.390 -18.676 1.00 85.88 276 GLN A N 1
ATOM 2137 C CA . GLN A 1 276 ? 15.550 -11.277 -20.009 1.00 85.88 276 GLN A CA 1
ATOM 2138 C C . GLN A 1 276 ? 15.288 -9.834 -20.451 1.00 85.88 276 GLN A C 1
ATOM 2140 O O . GLN A 1 276 ? 15.067 -9.588 -21.636 1.00 85.88 276 GLN A O 1
ATOM 2145 N N . ALA A 1 277 ? 15.329 -8.888 -19.513 1.00 83.88 277 ALA A N 1
ATOM 2146 C CA . ALA A 1 277 ? 14.887 -7.514 -19.716 1.00 83.88 277 ALA A CA 1
ATOM 2147 C C . ALA A 1 277 ? 15.613 -6.789 -20.848 1.00 83.88 277 ALA A C 1
ATOM 2149 O O . ALA A 1 277 ? 14.960 -6.274 -21.746 1.00 83.88 277 ALA A O 1
ATOM 2150 N N . HIS A 1 278 ? 16.947 -6.798 -20.845 1.00 85.06 278 HIS A N 1
ATOM 2151 C CA . HIS A 1 278 ? 17.736 -6.107 -21.867 1.00 85.06 278 HIS A CA 1
ATOM 2152 C C . HIS A 1 278 ? 17.508 -6.695 -23.263 1.00 85.06 278 HIS A C 1
ATOM 2154 O O . HIS A 1 278 ? 17.229 -5.963 -24.206 1.00 85.06 278 HIS A O 1
ATOM 2160 N N . ALA A 1 279 ? 17.530 -8.024 -23.387 1.00 87.62 279 ALA A N 1
ATOM 2161 C CA . ALA A 1 279 ? 17.351 -8.685 -24.676 1.00 87.62 279 ALA A CA 1
ATOM 2162 C C . ALA A 1 279 ? 15.936 -8.478 -25.252 1.00 87.62 279 ALA A C 1
ATOM 2164 O O . ALA A 1 279 ? 15.774 -8.321 -26.464 1.00 87.62 279 ALA A O 1
ATOM 2165 N N . PHE A 1 280 ? 14.909 -8.447 -24.396 1.00 90.19 280 PHE A N 1
ATOM 2166 C CA . PHE A 1 280 ? 13.552 -8.110 -24.818 1.00 90.19 280 PHE A CA 1
ATOM 2167 C C . PHE A 1 280 ? 13.416 -6.624 -25.170 1.00 90.19 280 PHE A C 1
ATOM 2169 O O . PHE A 1 280 ? 12.828 -6.298 -26.201 1.00 90.19 280 PHE A O 1
ATOM 2176 N N . LEU A 1 281 ? 13.983 -5.732 -24.350 1.00 89.88 281 LEU A N 1
ATOM 2177 C CA . LEU A 1 281 ? 13.963 -4.282 -24.555 1.00 89.88 281 LEU A CA 1
ATOM 2178 C C . LEU A 1 281 ? 14.592 -3.894 -25.901 1.00 89.88 281 LEU A C 1
ATOM 2180 O O . LEU A 1 281 ? 14.007 -3.115 -26.658 1.00 89.88 281 LEU A O 1
ATOM 2184 N N . ASP A 1 282 ? 15.749 -4.470 -26.224 1.00 88.50 282 ASP A N 1
ATOM 2185 C CA . ASP A 1 282 ? 16.437 -4.244 -27.495 1.00 88.50 282 ASP A CA 1
ATOM 2186 C C . ASP A 1 282 ? 15.582 -4.683 -28.681 1.00 88.50 282 ASP A C 1
ATOM 2188 O O . ASP A 1 282 ? 15.485 -3.976 -29.690 1.00 88.50 282 ASP A O 1
ATOM 2192 N N . TRP A 1 283 ? 14.933 -5.841 -28.557 1.00 90.50 283 TRP A N 1
ATOM 2193 C CA . TRP A 1 283 ? 14.085 -6.384 -29.606 1.00 90.50 283 TRP A CA 1
ATOM 2194 C C . TRP A 1 283 ? 12.818 -5.550 -29.822 1.00 90.50 283 TRP A C 1
ATOM 2196 O O . TRP A 1 283 ? 12.489 -5.221 -30.969 1.00 90.50 283 TRP A O 1
ATOM 2206 N N . ILE A 1 284 ? 12.107 -5.190 -28.748 1.00 88.31 284 ILE A N 1
ATOM 2207 C CA . ILE A 1 284 ? 10.816 -4.504 -28.861 1.00 88.31 284 ILE A CA 1
ATOM 2208 C C . ILE A 1 284 ? 10.981 -3.094 -29.428 1.00 88.31 284 ILE A C 1
ATOM 2210 O O . ILE A 1 284 ? 10.217 -2.693 -30.304 1.00 88.31 284 ILE A O 1
ATOM 2214 N N . ARG A 1 285 ? 12.045 -2.379 -29.037 1.00 88.50 285 ARG A N 1
ATOM 2215 C CA . ARG A 1 285 ? 12.371 -1.045 -29.566 1.00 88.50 285 ARG A CA 1
ATOM 2216 C C . ARG A 1 285 ? 12.667 -1.049 -31.068 1.00 88.50 285 ARG A C 1
ATOM 2218 O O . ARG A 1 285 ? 12.465 -0.031 -31.723 1.00 88.50 285 ARG A O 1
ATOM 2225 N N . GLN A 1 286 ? 13.135 -2.168 -31.619 1.00 84.75 286 GLN A N 1
ATOM 2226 C CA . GLN A 1 286 ? 13.400 -2.314 -33.054 1.00 84.75 286 GLN A CA 1
ATOM 2227 C C . GLN A 1 286 ? 12.173 -2.800 -33.827 1.00 84.75 286 GLN A C 1
ATOM 2229 O O . GLN A 1 286 ? 11.940 -2.374 -34.956 1.00 84.75 286 GLN A O 1
ATOM 2234 N N . THR A 1 287 ? 11.400 -3.704 -33.227 1.00 82.62 287 THR A N 1
ATOM 2235 C CA . THR A 1 287 ? 10.365 -4.462 -33.941 1.00 82.62 287 THR A CA 1
ATOM 2236 C C . THR A 1 287 ? 8.990 -3.811 -33.845 1.00 82.62 287 THR A C 1
ATOM 2238 O O . THR A 1 287 ? 8.247 -3.805 -34.824 1.00 82.62 287 THR A O 1
ATOM 2241 N N . ALA A 1 288 ? 8.661 -3.241 -32.686 1.00 82.00 288 ALA A N 1
ATOM 2242 C CA . ALA A 1 288 ? 7.406 -2.540 -32.437 1.00 82.00 288 ALA A CA 1
ATOM 2243 C C . ALA A 1 288 ? 7.645 -1.356 -31.480 1.00 82.00 288 ALA A C 1
ATOM 2245 O O . ALA A 1 288 ? 7.194 -1.385 -30.336 1.00 82.00 288 ALA A O 1
ATOM 2246 N N . PRO A 1 289 ? 8.362 -0.301 -31.919 1.00 78.75 289 PRO A N 1
ATOM 2247 C CA . PRO A 1 289 ? 8.687 0.859 -31.078 1.00 78.75 289 PRO A CA 1
ATOM 2248 C C . PRO A 1 289 ? 7.461 1.623 -30.556 1.00 78.75 289 PRO A C 1
ATOM 2250 O O . PRO A 1 289 ? 7.579 2.371 -29.590 1.00 78.75 289 PRO A O 1
ATOM 2253 N N . ASP A 1 290 ? 6.304 1.447 -31.196 1.00 74.94 290 ASP A N 1
ATOM 2254 C CA . ASP A 1 290 ? 5.004 2.004 -30.810 1.00 74.94 290 ASP A CA 1
ATOM 2255 C C . ASP A 1 290 ? 4.141 1.028 -29.984 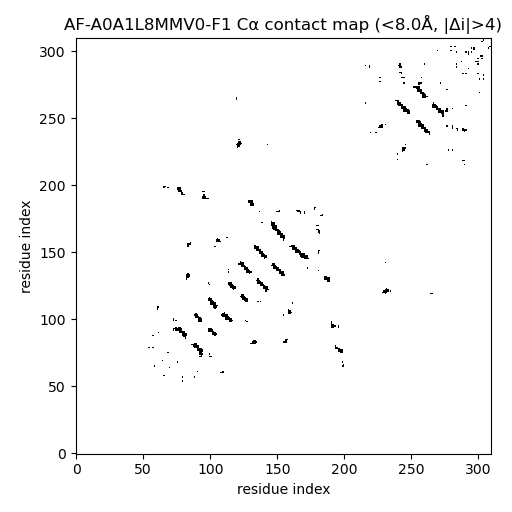1.00 74.94 290 ASP A C 1
ATOM 2257 O O . ASP A 1 290 ? 3.020 1.358 -29.602 1.00 74.94 290 ASP A O 1
ATOM 2261 N N . GLY A 1 291 ? 4.652 -0.178 -29.724 1.00 72.44 291 GLY A N 1
ATOM 2262 C CA . GLY A 1 291 ? 3.968 -1.257 -29.016 1.00 72.44 291 GLY A CA 1
ATOM 2263 C C . GLY A 1 291 ? 2.989 -2.075 -29.854 1.00 72.44 291 GLY A C 1
ATOM 2264 O O . GLY A 1 291 ? 2.352 -2.979 -29.317 1.00 72.44 291 GLY A O 1
ATOM 2265 N N . THR A 1 292 ? 2.877 -1.835 -31.165 1.00 75.06 292 THR A N 1
ATOM 2266 C CA . THR A 1 292 ? 1.905 -2.554 -32.001 1.00 75.06 292 THR A CA 1
ATOM 2267 C C . THR A 1 292 ? 2.238 -4.042 -32.176 1.00 75.06 292 THR A C 1
ATOM 2269 O O . THR A 1 292 ? 3.276 -4.429 -32.710 1.00 75.06 292 THR A O 1
ATOM 2272 N N . THR A 1 293 ? 1.299 -4.909 -31.799 1.00 64.25 293 THR A N 1
ATOM 2273 C CA . THR A 1 293 ? 1.379 -6.372 -31.939 1.00 64.25 293 THR A CA 1
ATOM 2274 C C . THR A 1 293 ? 0.936 -6.819 -33.340 1.00 64.25 293 THR A C 1
ATOM 2276 O O . THR A 1 293 ? -0.097 -7.456 -33.533 1.00 64.25 293 THR A O 1
ATOM 2279 N N . LYS A 1 294 ? 1.705 -6.501 -34.391 1.00 58.88 294 LYS A N 1
ATOM 2280 C CA . LYS A 1 294 ? 1.380 -6.934 -35.778 1.00 58.88 294 LYS A CA 1
ATOM 2281 C C . LYS A 1 294 ? 1.651 -8.423 -36.055 1.00 58.88 294 LYS A C 1
ATOM 2283 O O . LYS A 1 294 ? 1.700 -8.843 -37.208 1.00 58.88 294 LYS A O 1
ATOM 2288 N N . ASN A 1 295 ? 1.862 -9.217 -35.013 1.00 62.00 295 ASN A N 1
ATOM 2289 C CA . ASN A 1 295 ? 2.447 -10.551 -35.080 1.00 62.00 295 ASN A CA 1
ATOM 2290 C C . ASN A 1 295 ? 1.454 -11.698 -34.819 1.00 62.00 295 ASN A C 1
ATOM 2292 O O . ASN A 1 295 ? 1.863 -12.855 -34.787 1.00 62.00 295 ASN A O 1
ATOM 2296 N N . GLY A 1 296 ? 0.159 -11.395 -34.673 1.00 55.28 296 GLY A N 1
ATOM 2297 C CA . GLY A 1 296 ? -0.898 -12.401 -34.514 1.00 55.28 296 GLY A CA 1
ATOM 2298 C C . GLY A 1 296 ? -0.922 -13.102 -33.152 1.00 55.28 296 GLY A C 1
ATOM 2299 O O . GLY A 1 296 ? -1.728 -14.010 -32.968 1.00 55.28 296 GLY A O 1
ATOM 2300 N N . LEU A 1 297 ? -0.074 -12.679 -32.210 1.00 59.03 297 LEU A N 1
ATOM 2301 C CA . LEU A 1 297 ? -0.074 -13.136 -30.822 1.00 59.03 297 LEU A CA 1
ATOM 2302 C C . LEU A 1 297 ? -0.674 -12.066 -29.907 1.00 59.03 297 LEU A C 1
ATOM 2304 O O . LEU A 1 297 ? -0.610 -10.874 -30.199 1.00 59.03 297 LEU A O 1
ATOM 2308 N N . GLU A 1 298 ? -1.235 -12.501 -28.777 1.00 63.34 298 GLU A N 1
ATOM 2309 C CA . GLU A 1 298 ? -1.870 -11.608 -27.796 1.00 63.34 298 GLU A CA 1
ATOM 2310 C C . GLU A 1 298 ? -0.865 -10.674 -27.097 1.00 63.34 298 GLU A C 1
ATOM 2312 O O . GLU A 1 298 ? -1.251 -9.618 -26.607 1.00 63.34 298 GLU A O 1
ATOM 2317 N N . SER A 1 299 ? 0.429 -11.028 -27.070 1.00 77.50 299 SER A N 1
ATOM 2318 C CA . SER A 1 299 ? 1.480 -10.250 -26.405 1.00 77.50 299 SER A CA 1
ATOM 2319 C C . SER A 1 299 ? 2.794 -10.240 -27.189 1.00 77.50 299 SER A C 1
ATOM 2321 O O . SER A 1 299 ? 3.266 -11.272 -27.676 1.00 77.50 299 SER A O 1
ATOM 2323 N N . ASN A 1 300 ? 3.444 -9.072 -27.224 1.00 81.00 300 ASN A N 1
ATOM 2324 C CA . ASN A 1 300 ? 4.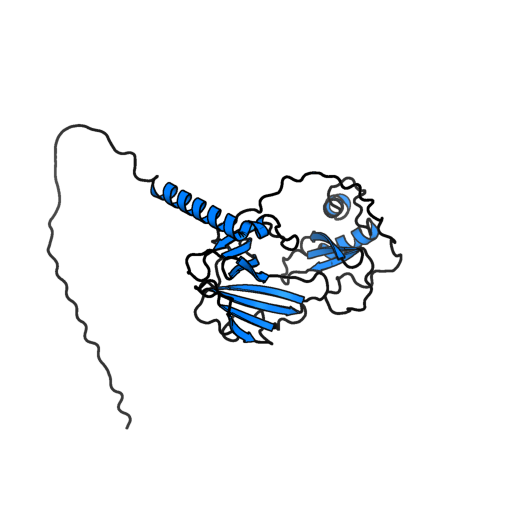793 -8.895 -27.765 1.00 81.00 300 ASN A CA 1
ATOM 2325 C C . ASN A 1 300 ? 5.832 -9.790 -27.070 1.00 81.00 300 ASN A C 1
ATOM 2327 O O . ASN A 1 300 ? 6.757 -10.276 -27.720 1.00 81.00 300 ASN A O 1
ATOM 2331 N N . TYR A 1 301 ? 5.668 -10.052 -25.771 1.00 84.31 301 TYR A N 1
ATOM 2332 C CA . TYR A 1 301 ? 6.579 -10.924 -25.034 1.00 84.31 301 TYR A CA 1
ATOM 2333 C C . TYR A 1 301 ? 6.449 -12.390 -25.442 1.00 84.31 301 TYR A C 1
ATOM 2335 O O . TYR A 1 301 ? 7.460 -13.049 -25.683 1.00 84.31 301 TYR A O 1
ATOM 2343 N N . GLN A 1 302 ? 5.219 -12.879 -25.614 1.00 80.94 302 GLN A N 1
ATOM 2344 C CA . GLN A 1 302 ? 4.984 -14.247 -26.087 1.00 80.94 302 GLN A CA 1
ATOM 2345 C C . GLN A 1 302 ? 5.578 -14.461 -27.479 1.00 80.94 302 GLN A C 1
ATOM 2347 O O . GLN A 1 302 ? 6.270 -15.448 -27.718 1.00 80.94 302 GLN A O 1
ATOM 2352 N N . TYR A 1 303 ? 5.431 -13.476 -28.369 1.00 83.25 303 TYR A N 1
ATOM 2353 C CA . TYR A 1 303 ? 6.082 -13.537 -29.674 1.00 83.25 303 TYR A CA 1
ATOM 2354 C C . TYR A 1 303 ? 7.597 -13.638 -29.584 1.00 83.25 303 TYR A C 1
ATOM 2356 O O . TYR A 1 303 ? 8.204 -14.450 -30.286 1.00 83.25 303 TYR A O 1
ATOM 2364 N N . TRP A 1 304 ? 8.209 -12.818 -28.734 1.00 87.06 304 TRP A N 1
ATOM 2365 C CA . TRP A 1 304 ? 9.650 -12.831 -28.550 1.00 87.06 304 TRP A CA 1
ATOM 2366 C C . TRP A 1 304 ? 10.150 -14.178 -28.018 1.00 87.06 304 TRP A C 1
ATOM 2368 O O . TRP A 1 304 ? 11.138 -14.700 -28.535 1.00 87.06 304 TRP A O 1
ATOM 2378 N N . LEU A 1 305 ? 9.442 -14.778 -27.055 1.00 84.56 305 LEU A N 1
ATOM 2379 C CA . LEU A 1 305 ? 9.758 -16.109 -26.531 1.00 84.56 305 LEU A CA 1
ATOM 2380 C C . LEU A 1 305 ? 9.705 -17.193 -27.612 1.00 84.56 305 LEU A C 1
ATOM 2382 O O . LEU A 1 305 ? 10.631 -17.991 -27.723 1.00 84.56 305 LEU A O 1
ATOM 2386 N N . GLU A 1 306 ? 8.641 -17.215 -28.410 1.00 82.75 306 GLU A N 1
ATOM 2387 C CA . GLU A 1 306 ? 8.405 -18.280 -29.388 1.00 82.75 306 GLU A CA 1
ATOM 2388 C C . GLU A 1 306 ? 9.283 -18.155 -30.642 1.00 82.75 306 GLU A C 1
ATOM 2390 O O . GLU A 1 306 ? 9.678 -19.162 -31.234 1.00 82.75 306 GLU A O 1
ATOM 2395 N N . ASN A 1 307 ? 9.598 -16.924 -31.060 1.00 82.62 307 ASN A N 1
ATOM 2396 C CA . ASN A 1 307 ? 10.158 -16.670 -32.390 1.00 82.62 307 ASN A CA 1
ATOM 2397 C C . ASN A 1 307 ? 11.586 -16.114 -32.376 1.00 82.62 307 ASN A C 1
ATOM 2399 O O . ASN A 1 307 ? 12.293 -16.259 -33.376 1.00 82.62 307 ASN A O 1
ATOM 2403 N N . VAL A 1 308 ? 12.025 -15.489 -31.278 1.00 86.06 308 VAL A N 1
ATOM 2404 C CA . VAL A 1 308 ? 13.262 -14.687 -31.249 1.00 86.06 308 VAL A CA 1
ATOM 2405 C C . VAL A 1 308 ? 14.279 -15.215 -30.239 1.00 86.06 308 VAL A C 1
ATOM 2407 O O . VAL A 1 308 ? 15.438 -15.404 -30.596 1.00 86.06 308 VAL A O 1
ATOM 2410 N N . LYS A 1 309 ? 13.864 -15.488 -28.999 1.00 81.50 309 LYS A N 1
ATOM 2411 C CA . LYS A 1 309 ? 14.733 -15.826 -27.856 1.00 81.50 309 LYS A CA 1
ATOM 2412 C C . LYS A 1 309 ? 15.224 -17.293 -27.843 1.00 81.50 309 LYS A C 1
ATOM 2414 O O . LYS A 1 309 ? 15.244 -17.923 -26.789 1.00 81.50 309 LYS A O 1
ATOM 2419 N N . LYS A 1 310 ? 15.562 -17.859 -29.004 1.00 67.81 310 LYS A N 1
ATOM 2420 C CA . LYS A 1 310 ? 16.015 -19.260 -29.117 1.00 67.81 310 LYS A CA 1
ATOM 2421 C C . LYS A 1 310 ? 17.284 -19.547 -28.321 1.00 67.81 310 LYS A C 1
ATOM 2423 O O . LYS A 1 310 ? 18.197 -18.694 -28.350 1.00 67.81 310 LYS A O 1
#

Secondary structure (DSSP, 8-state):
--------------------------------------SSSSHHHHHHHHHHHHHHHHHHHTHHHHHT--TT-SS-EEEEE-SSSSS-PEEEEEETTEEEEEEEEETTEEEEEEE-EE-SSS-EEEEEEEBTTSEEEEEEEETT--EEEEEEEE--TTS---EEEEEEEEEETT-S-GGGGT--S-PBP-GGGS--EE------------------S----SPPS-SB---SS-TT--PPSEEEEEEE-SSTT--EEEEEEETTEEEEEEEE-TT-HHHHHHHHHHH-TT---TTSSS-HHHHHHHHT--

Radius of gyration: 29.85 Å; Cα contacts (8 Å, |Δi|>4): 467; chains: 1; bounding box: 63×77×90 Å

Solvent-accessible surface area (backbone atoms only — not comparable to full-atom values): 19266 Å² total; per-residue (Å²): 143,79,88,82,83,85,83,80,85,82,89,86,86,87,87,88,86,84,86,85,86,84,82,89,85,85,89,84,86,86,81,88,80,93,86,90,85,87,90,81,71,62,68,64,56,50,51,51,53,50,52,54,50,50,51,52,56,48,50,61,64,42,36,70,56,62,75,57,57,56,86,92,53,83,62,56,22,30,33,72,47,49,39,56,72,62,83,58,62,28,42,36,34,21,53,53,90,47,66,39,33,36,32,40,49,42,79,83,37,74,38,82,75,50,53,43,41,74,46,93,57,48,26,40,32,30,39,63,49,53,26,60,78,17,34,33,42,38,36,39,28,42,74,90,39,61,48,12,44,30,39,23,32,36,53,48,76,76,35,46,77,62,40,78,80,29,61,34,75,70,39,50,78,81,55,89,67,44,58,82,47,65,50,72,99,73,50,70,52,65,50,65,78,54,71,74,41,72,53,75,75,70,78,77,75,82,72,77,72,90,60,80,71,76,70,82,86,67,88,66,88,66,77,78,92,57,62,55,50,72,50,42,83,52,91,81,63,83,72,74,67,25,73,24,41,68,47,70,54,99,48,98,79,31,51,27,33,38,32,31,31,51,94,90,35,80,77,48,74,47,81,33,59,58,90,42,51,66,68,49,51,60,48,40,58,73,73,29,44,86,68,63,62,90,75,88,47,100,39,68,64,60,47,38,59,77,74,65,68,121

Organism: NCBI:txid1856638

InterPro domains:
  IPR028994 Integrin alpha, N-terminal [SSF69318] (69-124)

Foldseek 3Di:
DDDDDDDDDDDDDDDDDDDDDDDDDDDDDDDDDDDDDDDDPPPVVVVVVVVVVLVVVLCVLCVVCLVCVDPQADQQKWFWDPQQPLPGTWIFRDAQVFTAWTWDAAVSHTDTDAGFDQPLAAQWTWGWFRWSNQKIWIWIDGNVAQFTFIFIWHDDSPSHDTDGPFTDRGDRNPDPDCVNRPDDDIDTDRSNPTDMDGRPDPPPPPPPPPPPPPQQPDPPPDDFPDQADNRRDCPPDDGDFFKHFDDDPPDQFAWTWIFGDGPNDTDDIDTGTPPCSVVLSVVCCVPPRSLDPPPPDPHSVVCCVVPPPD

pLDDT: mean 71.64, std 23.21, range [22.88, 98.38]

Mean predicted aligned error: 18.5 Å